Protein AF-A0A843RSX2-F1 (afdb_monomer_lite)

Radius of gyration: 45.91 Å; chains: 1; bounding box: 125×64×82 Å

pLDDT: mean 72.24, std 17.68, range [31.7, 93.69]

Sequence (226 aa):
MAAHMFPVEADAPFLERLAYLRTSRAVGRAVGCLLVALLIASRGAIAQTAAPPQTQPTEDPPLRVRMPDVTVTAQKEPEDKQRLPVSVTVVPGETIRDANISLVSDAALYAPNTFFTELTARKLSNPRFRGIGSSPSNPGITTYVDGVPQLNASSSSLELLDVDQIELVRGPQSALFGRNTLGGLVNITTSRPSRTGWVGACRFPSGTTDFGPYAEAHRVRWWRTG

Secondary structure (DSSP, 8-state):
---------------STTSTTSSSTTHHHHHHHHHHHHHHTT-SSS---PPPP------PPP----PPP-EE-TTSS-EETTT-SSEEEEEEHHHHHHTT--BGGGGGGGSTTEEEEEETTTTEEEEEETTEE--SSS-SEEEEETTEEE-STTGGG-B--SEEEEEEEES--HHHH-TT-SSEEEEEEEPPPPSSEEEEEEEEEE-SSTT-TTSEEEEEEEEEE-

Foldseek 3Di:
DDDDDDDDDDDDDDPDPPPPPDPPPPVVVVVVVVVVVVVVVPPPPDDPPPDDPPPDPPPDDPPPPDDDFDWDCQLPDTDTPVPDPFDKDKQFPVNCVVVLPFFLQVCQVRPPQWHWDADPPPLQTWIDHVNRTQDQQAALEWEEEQLHTDNGSNSRRDTDDAWGMKMFTAAADCVRNNGNQHRHYIYTYHDDDDPFWDKDKDWDFADDPPPDSPGDTDMDIDTDGD

Structure (mmCIF, N/CA/C/O backbone):
data_AF-A0A843RSX2-F1
#
_entry.id   AF-A0A843RSX2-F1
#
loop_
_atom_site.group_PDB
_atom_site.id
_atom_site.type_symbol
_atom_site.label_atom_id
_atom_site.label_alt_id
_atom_site.label_comp_id
_atom_site.label_asym_id
_atom_site.label_entity_id
_atom_site.label_seq_id
_atom_site.pdbx_PDB_ins_code
_atom_site.Cartn_x
_atom_site.Cartn_y
_atom_site.Cartn_z
_atom_site.occupancy
_atom_site.B_iso_or_equiv
_atom_site.auth_seq_id
_atom_site.auth_comp_id
_atom_site.auth_asym_id
_atom_site.auth_atom_id
_atom_site.pdbx_PDB_model_num
ATOM 1 N N . MET A 1 1 ? -98.168 -24.371 60.236 1.00 39.38 1 MET A N 1
ATOM 2 C CA . MET A 1 1 ? -97.367 -24.164 59.013 1.00 39.38 1 MET A CA 1
ATOM 3 C C . MET A 1 1 ? -97.799 -22.836 58.402 1.00 39.38 1 MET A C 1
ATOM 5 O O . MET A 1 1 ? -98.996 -22.651 58.257 1.00 39.38 1 MET A O 1
ATOM 9 N N . ALA A 1 2 ? -96.826 -21.972 58.081 1.00 36.25 2 ALA A N 1
ATOM 10 C CA . ALA A 1 2 ? -96.907 -20.731 57.287 1.00 36.25 2 ALA A CA 1
ATOM 11 C C . ALA A 1 2 ? -97.436 -19.427 57.941 1.00 36.25 2 ALA A C 1
ATOM 13 O O . ALA A 1 2 ? -98.186 -19.448 58.907 1.00 36.25 2 ALA A O 1
ATOM 14 N N . ALA A 1 3 ? -96.922 -18.309 57.408 1.00 33.62 3 ALA A N 1
ATOM 15 C CA . ALA A 1 3 ? -96.619 -17.019 58.037 1.00 33.62 3 ALA A CA 1
ATOM 16 C C . ALA A 1 3 ? -97.468 -15.824 57.529 1.00 33.62 3 ALA A C 1
ATOM 18 O O . ALA A 1 3 ? -98.190 -15.932 56.545 1.00 33.62 3 ALA A O 1
ATOM 19 N N . HIS A 1 4 ? -97.320 -14.697 58.240 1.00 39.69 4 HIS A N 1
ATOM 20 C CA . HIS A 1 4 ? -97.936 -13.361 58.118 1.00 39.69 4 HIS A CA 1
ATOM 21 C C . HIS A 1 4 ? -97.901 -12.672 56.734 1.00 39.69 4 HIS A C 1
ATOM 23 O O . HIS A 1 4 ? -96.930 -12.862 56.012 1.00 39.69 4 HIS A O 1
ATOM 29 N N . MET A 1 5 ? -98.858 -11.753 56.469 1.00 31.70 5 MET A N 1
ATOM 30 C CA . MET A 1 5 ? -98.647 -10.331 56.064 1.00 31.70 5 MET A CA 1
ATOM 31 C C . MET A 1 5 ? -99.998 -9.585 55.843 1.00 31.70 5 MET A C 1
ATOM 33 O O . MET A 1 5 ? -100.906 -10.125 55.222 1.00 31.70 5 MET A O 1
ATOM 37 N N . PHE A 1 6 ? -100.100 -8.342 56.337 1.00 32.28 6 PHE A N 1
ATOM 38 C CA . PHE A 1 6 ? -101.152 -7.306 56.148 1.00 32.28 6 PHE A CA 1
ATOM 39 C C . PHE A 1 6 ? -100.623 -6.187 55.184 1.00 32.28 6 PHE A C 1
ATOM 41 O O . PHE A 1 6 ? -99.473 -6.308 54.762 1.00 32.28 6 PHE A O 1
ATOM 48 N N . PRO A 1 7 ? -101.230 -4.981 55.027 1.00 56.78 7 PRO A N 1
ATOM 49 C CA . PRO A 1 7 ? -102.576 -4.544 54.572 1.00 56.78 7 PRO A CA 1
ATOM 50 C C . PRO A 1 7 ? -102.496 -3.359 53.546 1.00 56.78 7 PRO A C 1
ATOM 52 O O . PRO A 1 7 ? -101.397 -2.910 53.234 1.00 56.78 7 PRO A O 1
ATOM 55 N N . VAL A 1 8 ? -103.625 -2.773 53.092 1.00 33.31 8 VAL A N 1
ATOM 56 C CA . VAL A 1 8 ? -103.708 -1.389 52.530 1.00 33.31 8 VAL A CA 1
ATOM 57 C C . VAL A 1 8 ? -105.102 -0.777 52.788 1.00 33.31 8 VAL A C 1
ATOM 59 O O . VAL A 1 8 ? -106.095 -1.437 52.514 1.00 33.31 8 VAL A O 1
ATOM 62 N N . GLU A 1 9 ? -105.169 0.484 53.238 1.00 34.75 9 GLU A N 1
ATOM 63 C CA . GLU A 1 9 ? -106.370 1.351 53.266 1.00 34.75 9 GLU A CA 1
ATOM 64 C C . GLU A 1 9 ? -105.933 2.828 53.083 1.00 34.75 9 GLU A C 1
ATOM 66 O O . GLU A 1 9 ? -104.803 3.177 53.439 1.00 34.75 9 GLU A O 1
ATOM 71 N N . ALA A 1 10 ? -106.794 3.685 52.517 1.00 41.97 10 ALA A N 1
ATOM 72 C CA . ALA A 1 10 ? -106.490 5.046 52.050 1.00 41.97 10 ALA A CA 1
ATOM 73 C C . ALA A 1 10 ? -107.304 6.181 52.738 1.00 41.97 10 ALA A C 1
ATOM 75 O O . ALA A 1 10 ? -108.392 5.943 53.250 1.00 41.97 10 ALA A O 1
ATOM 76 N N . ASP A 1 11 ? -106.747 7.405 52.623 1.00 40.91 11 ASP A N 1
ATOM 77 C CA . ASP A 1 11 ? -107.358 8.758 52.478 1.00 40.91 11 ASP A CA 1
ATOM 78 C C . ASP A 1 11 ? -107.377 9.860 53.596 1.00 40.91 11 ASP A C 1
ATOM 80 O O . ASP A 1 11 ? -108.077 9.763 54.597 1.00 40.91 11 ASP A O 1
ATOM 84 N N . ALA A 1 12 ? -106.657 10.969 53.256 1.00 46.53 12 ALA A N 1
ATOM 85 C CA . ALA A 1 12 ? -106.848 12.456 53.371 1.00 46.53 12 ALA A CA 1
ATOM 86 C C . ALA A 1 12 ? -107.035 13.206 54.736 1.00 46.53 12 ALA A C 1
ATOM 88 O O . ALA A 1 12 ? -107.521 12.587 55.675 1.00 46.53 12 ALA A O 1
ATOM 89 N N . PRO A 1 13 ? -106.719 14.545 54.892 1.00 52.06 13 PRO A N 1
ATOM 90 C CA . PRO A 1 13 ? -106.535 15.637 53.891 1.00 52.06 13 PRO A CA 1
ATOM 91 C C . PRO A 1 13 ? -105.288 16.586 54.042 1.00 52.06 13 PRO A C 1
ATOM 93 O O . PRO A 1 13 ? -104.527 16.515 55.002 1.00 52.06 13 PRO A O 1
ATOM 96 N N . PHE A 1 14 ? -105.070 17.494 53.063 1.00 55.16 14 PHE A N 1
ATOM 97 C CA . PHE A 1 14 ? -103.748 18.031 52.636 1.00 55.16 14 PHE A CA 1
ATOM 98 C C . PHE A 1 14 ? -103.502 19.573 52.687 1.00 55.16 14 PHE A C 1
ATOM 100 O O . PHE A 1 14 ? -102.398 19.999 52.364 1.00 55.16 14 PHE A O 1
ATOM 107 N N . LEU A 1 15 ? -104.422 20.465 53.087 1.00 51.59 15 LEU A N 1
ATOM 108 C CA . LEU A 1 15 ? -104.292 21.893 52.684 1.00 51.59 15 LEU A CA 1
ATOM 109 C C . LEU A 1 15 ? -103.843 22.965 53.710 1.00 51.59 15 LEU A C 1
ATOM 111 O O . LEU A 1 15 ? -103.658 24.106 53.298 1.00 51.59 15 LEU A O 1
ATOM 115 N N . GLU A 1 16 ? -103.549 22.671 54.984 1.00 50.34 16 GLU A N 1
ATOM 116 C CA . GLU A 1 16 ? -103.193 23.742 55.957 1.00 50.34 16 GLU A CA 1
ATOM 117 C C . GLU A 1 16 ? -101.686 24.027 56.177 1.00 50.34 16 GLU A C 1
ATOM 119 O O . GLU A 1 16 ? -101.323 25.022 56.803 1.00 50.34 16 GLU A O 1
ATOM 124 N N . ARG A 1 17 ? -100.750 23.219 55.660 1.00 55.75 17 ARG A N 1
ATOM 125 C CA . ARG A 1 17 ? -99.332 23.281 56.105 1.00 55.75 17 ARG A CA 1
ATOM 126 C C . ARG A 1 17 ? -98.401 24.279 55.392 1.00 55.75 17 ARG A C 1
ATOM 128 O O . ARG A 1 17 ? -97.228 24.360 55.758 1.00 55.75 17 ARG A O 1
ATOM 135 N N . LEU A 1 18 ? -98.851 25.047 54.398 1.00 54.75 18 LEU A N 1
ATOM 136 C CA . LEU A 1 18 ? -97.926 25.782 53.509 1.00 54.75 18 LEU A CA 1
ATOM 137 C C . LEU A 1 18 ? -97.560 27.222 53.927 1.00 54.75 18 LEU A C 1
ATOM 139 O O . LEU A 1 18 ? -96.621 27.783 53.361 1.00 54.75 18 LEU A O 1
ATOM 143 N N . ALA A 1 19 ? -98.204 27.819 54.934 1.00 48.62 19 ALA A N 1
ATOM 144 C CA . ALA A 1 19 ? -97.938 29.218 55.304 1.00 48.62 19 ALA A CA 1
ATOM 145 C C . ALA A 1 19 ? -96.719 29.427 56.236 1.00 48.62 19 ALA A C 1
ATOM 147 O O . ALA A 1 19 ? -96.162 30.522 56.277 1.00 48.62 19 ALA A O 1
ATOM 148 N N . TYR A 1 20 ? -96.252 28.395 56.951 1.00 49.25 20 TYR A N 1
ATOM 149 C CA . TYR A 1 20 ? -95.241 28.563 58.013 1.00 49.25 20 TYR A CA 1
ATOM 150 C C . TYR A 1 20 ? -93.773 28.535 57.529 1.00 49.25 20 TYR A C 1
ATOM 152 O O . TYR A 1 20 ? -92.866 28.951 58.241 1.00 49.25 20 TYR A O 1
ATOM 160 N N . LEU A 1 21 ? -93.494 28.074 56.305 1.00 52.41 21 LEU A N 1
ATOM 161 C CA . LEU A 1 21 ? -92.121 27.739 55.879 1.00 52.41 21 LEU A CA 1
ATOM 162 C C . LEU A 1 21 ? -91.381 28.828 55.080 1.00 52.41 21 LEU A C 1
ATOM 164 O O . LEU A 1 21 ? -90.267 28.583 54.608 1.00 52.41 21 LEU A O 1
ATOM 168 N N . ARG A 1 22 ? -91.955 30.028 54.900 1.00 51.00 22 ARG A N 1
ATOM 169 C CA . ARG A 1 22 ? -91.364 31.046 54.005 1.00 51.00 22 ARG A CA 1
ATOM 170 C C . ARG A 1 22 ? -90.479 32.097 54.687 1.00 51.00 22 ARG A C 1
ATOM 172 O O . ARG A 1 22 ? -89.684 32.724 53.994 1.00 51.00 22 ARG A O 1
ATOM 179 N N . THR A 1 23 ? -90.535 32.264 56.009 1.00 48.50 23 THR A N 1
ATOM 180 C CA . THR A 1 23 ? -89.795 33.334 56.716 1.00 48.50 23 THR A CA 1
ATOM 181 C C . THR A 1 23 ? -88.430 32.916 57.278 1.00 48.50 23 THR A C 1
ATOM 183 O O . THR A 1 23 ? -87.597 33.781 57.534 1.00 48.50 23 THR A O 1
ATOM 186 N N . SER A 1 24 ? -88.113 31.621 57.387 1.00 52.66 24 SER A N 1
ATOM 187 C CA . SER A 1 24 ? -86.841 31.152 57.978 1.00 52.66 24 SER A CA 1
ATOM 188 C C . SER A 1 24 ? -85.649 31.086 57.008 1.00 52.66 24 SER A C 1
ATOM 190 O O . SER A 1 24 ? -84.511 30.897 57.434 1.00 52.66 24 SER A O 1
ATOM 192 N N . ARG A 1 25 ? -85.864 31.262 55.697 1.00 53.53 25 ARG A N 1
ATOM 193 C CA . ARG A 1 25 ? -84.814 31.067 54.673 1.00 53.53 25 ARG A CA 1
ATOM 194 C C . ARG A 1 25 ? -83.998 32.318 54.328 1.00 53.53 25 ARG A C 1
ATOM 196 O O . ARG A 1 25 ? -82.949 32.189 53.700 1.00 53.53 25 ARG A O 1
ATOM 203 N N . ALA A 1 26 ? -84.446 33.512 54.721 1.00 52.59 26 ALA A N 1
ATOM 204 C CA . ALA A 1 26 ? -83.755 34.765 54.391 1.00 52.59 26 ALA A CA 1
ATOM 205 C C . ALA A 1 26 ? -82.595 35.082 55.354 1.00 52.59 26 ALA A C 1
ATOM 207 O O . ALA A 1 26 ? -81.546 35.552 54.921 1.00 52.59 26 ALA A O 1
ATOM 208 N N . VAL A 1 27 ? -82.736 34.747 56.641 1.00 54.94 27 VAL A N 1
ATOM 209 C CA . VAL A 1 27 ? -81.731 35.059 57.676 1.00 54.94 27 VAL A CA 1
ATOM 210 C C . VAL A 1 27 ? -80.480 34.175 57.550 1.00 54.94 27 VAL A C 1
ATOM 212 O O . VAL A 1 27 ? -79.363 34.647 57.742 1.00 54.94 27 VAL A O 1
ATOM 215 N N . GLY A 1 28 ? -80.633 32.917 57.121 1.00 49.75 28 GLY A N 1
ATOM 216 C CA . GLY A 1 28 ? -79.506 31.986 56.967 1.00 49.75 28 GLY A CA 1
ATOM 217 C C . GLY A 1 28 ? -78.540 32.320 55.821 1.00 49.75 28 GLY A C 1
ATOM 218 O O . GLY A 1 28 ? -77.367 31.960 55.885 1.00 49.75 28 GLY A O 1
ATOM 219 N N . ARG A 1 29 ? -78.992 33.036 54.779 1.00 54.53 29 ARG A N 1
ATOM 220 C CA . ARG A 1 29 ? -78.147 33.345 53.606 1.00 54.53 29 ARG A CA 1
ATOM 221 C C . ARG A 1 29 ? -77.216 34.539 53.846 1.00 54.53 29 ARG A C 1
ATOM 223 O O . ARG A 1 29 ? -76.111 34.543 53.317 1.00 54.53 29 ARG A O 1
ATOM 230 N N . ALA A 1 30 ? -77.616 35.502 54.679 1.00 52.09 30 ALA A N 1
ATOM 231 C CA . ALA A 1 30 ? -76.799 36.679 54.989 1.00 52.09 30 ALA A CA 1
ATOM 232 C C . ALA A 1 30 ? -75.630 36.362 55.945 1.00 52.09 30 ALA A C 1
ATOM 234 O O . ALA A 1 30 ? -74.532 36.885 55.771 1.00 52.09 30 ALA A O 1
ATOM 235 N N . VAL A 1 31 ? -75.830 35.448 56.903 1.00 56.88 31 VAL A N 1
ATOM 236 C CA . VAL A 1 31 ? -74.783 35.025 57.857 1.00 56.88 31 VAL A CA 1
ATOM 237 C C . VAL A 1 31 ? -73.738 34.116 57.189 1.00 56.88 31 VAL A C 1
ATOM 239 O O . VAL A 1 31 ? -72.552 34.192 57.508 1.00 56.88 31 VAL A O 1
ATOM 242 N N . GLY A 1 32 ? -74.148 33.312 56.201 1.00 51.25 32 GLY A N 1
ATOM 243 C CA . GLY A 1 32 ? -73.242 32.434 55.453 1.00 51.25 32 GLY A CA 1
ATOM 244 C C . GLY A 1 32 ? -72.222 33.182 54.585 1.00 51.25 32 GLY A C 1
ATOM 245 O O . GLY A 1 32 ? -71.059 32.792 54.536 1.00 51.25 32 GLY A O 1
ATOM 246 N N . CYS A 1 33 ? -72.613 34.287 53.940 1.00 54.72 33 CYS A N 1
ATOM 247 C CA . CYS A 1 33 ? -71.701 35.046 53.075 1.00 54.72 33 CYS A CA 1
ATOM 248 C C . CYS A 1 33 ? -70.639 35.843 53.857 1.00 54.72 33 CYS A C 1
ATOM 250 O O . CYS A 1 33 ? -69.525 36.007 53.361 1.00 54.72 33 CYS A O 1
ATOM 252 N N . LEU A 1 34 ? -70.938 36.285 55.085 1.00 49.97 34 LEU A N 1
ATOM 253 C CA . LEU A 1 34 ? -69.990 37.045 55.910 1.00 49.97 34 LEU A CA 1
ATOM 254 C C . LEU A 1 34 ? -68.881 36.153 56.505 1.00 49.97 34 LEU A C 1
ATOM 256 O O . LEU A 1 34 ? -67.729 36.573 56.591 1.00 49.97 34 LEU A O 1
ATOM 260 N N . LEU A 1 35 ? -69.197 34.896 56.842 1.00 53.06 35 LEU A N 1
ATOM 261 C CA . LEU A 1 35 ? -68.216 33.918 57.340 1.00 53.06 35 LEU A CA 1
ATOM 262 C C . LEU A 1 35 ? -67.288 33.384 56.237 1.00 53.06 35 LEU A C 1
ATOM 264 O O . LEU A 1 35 ? -66.121 33.100 56.500 1.00 53.06 35 LEU A O 1
ATOM 268 N N . VAL A 1 36 ? -67.766 33.299 54.992 1.00 56.59 36 VAL A N 1
ATOM 269 C CA . VAL A 1 36 ? -66.937 32.873 53.851 1.00 56.59 36 VAL A CA 1
ATOM 270 C C . VAL A 1 36 ? -65.957 33.975 53.426 1.00 56.59 36 VAL A C 1
ATOM 272 O O . VAL A 1 36 ? -64.815 33.668 53.096 1.00 56.59 36 VAL A O 1
ATOM 275 N N . ALA A 1 37 ? -66.338 35.254 53.513 1.00 55.34 37 ALA A N 1
ATOM 276 C CA . ALA A 1 37 ? -65.438 36.370 53.203 1.00 55.34 37 ALA A CA 1
ATOM 277 C C . ALA A 1 37 ? -64.284 36.521 54.217 1.00 55.34 37 ALA A C 1
ATOM 279 O O . ALA A 1 37 ? -63.156 36.817 53.819 1.00 55.34 37 ALA A O 1
ATOM 280 N N . LEU A 1 38 ? -64.520 36.247 55.508 1.00 54.16 38 LEU A N 1
ATOM 281 C CA . LEU A 1 38 ? -63.470 36.313 56.537 1.00 54.16 38 LEU A CA 1
ATOM 282 C C . LEU A 1 38 ? -62.433 35.177 56.434 1.00 54.16 38 LEU A C 1
ATOM 284 O O . LEU A 1 38 ? -61.298 35.343 56.876 1.00 54.16 38 LEU A O 1
ATOM 288 N N . LEU A 1 39 ? -62.787 34.043 55.821 1.00 55.47 39 LEU A N 1
ATOM 289 C CA . LEU A 1 39 ? -61.888 32.893 55.636 1.00 55.47 39 LEU A CA 1
ATOM 290 C C . LEU A 1 39 ? -60.979 33.005 54.399 1.00 55.47 39 LEU A C 1
ATOM 292 O O . LEU A 1 39 ? -60.027 32.235 54.268 1.00 55.47 39 LEU A O 1
ATOM 296 N N . ILE A 1 40 ? -61.237 33.957 53.495 1.00 56.81 40 ILE A N 1
ATOM 297 C CA . ILE A 1 40 ? -60.409 34.177 52.295 1.00 56.81 40 ILE A CA 1
ATOM 298 C C . ILE A 1 40 ? -59.279 35.185 52.585 1.00 56.81 40 ILE A C 1
ATOM 300 O O . ILE A 1 40 ? -58.210 35.099 51.985 1.00 56.81 40 ILE A O 1
ATOM 304 N N . ALA A 1 41 ? -59.458 36.083 53.561 1.00 51.06 41 ALA A N 1
ATOM 305 C CA . ALA A 1 41 ? -58.470 37.109 53.908 1.00 51.06 41 ALA A CA 1
ATOM 306 C C . ALA A 1 41 ? -57.294 36.606 54.778 1.00 51.06 41 ALA A C 1
ATOM 308 O O . ALA A 1 41 ? -56.274 37.282 54.876 1.00 51.06 41 ALA A O 1
ATOM 309 N N . SER A 1 42 ? -57.390 35.419 55.391 1.00 49.94 42 SER A N 1
ATOM 310 C CA . SER A 1 42 ? -56.380 34.891 56.329 1.00 49.94 42 SER A CA 1
ATOM 311 C C . SER A 1 42 ? -55.319 33.973 55.697 1.00 49.94 42 SER A C 1
ATOM 313 O O . SER A 1 42 ? -54.468 33.436 56.404 1.00 49.94 42 SER A O 1
ATOM 315 N N . ARG A 1 43 ? -55.308 33.808 54.367 1.00 49.00 43 ARG A N 1
ATOM 316 C CA . ARG A 1 43 ? -54.365 32.926 53.643 1.00 49.00 43 ARG A CA 1
ATOM 317 C C . ARG A 1 43 ? -53.100 33.608 53.100 1.00 49.00 43 ARG A C 1
ATOM 319 O O . ARG A 1 43 ? -52.349 32.984 52.361 1.00 49.00 43 ARG A O 1
ATOM 326 N N . GLY A 1 44 ? -52.836 34.861 53.465 1.00 51.19 44 GLY A N 1
ATOM 327 C CA . GLY A 1 44 ? -51.712 35.633 52.919 1.00 51.19 44 GLY A CA 1
ATOM 328 C C . GLY A 1 44 ? -50.329 35.399 53.546 1.00 51.19 44 GLY A C 1
ATOM 329 O O . GLY A 1 44 ? -49.392 36.065 53.124 1.00 51.19 44 GLY A O 1
ATOM 330 N N . ALA A 1 45 ? -50.168 34.524 54.552 1.00 51.97 45 ALA A N 1
ATOM 331 C CA . ALA A 1 45 ? -48.994 34.595 55.441 1.00 51.97 45 ALA A CA 1
ATOM 332 C C . ALA A 1 45 ? -48.108 33.337 55.597 1.00 51.97 45 ALA A C 1
ATOM 334 O O . ALA A 1 45 ? -47.120 33.415 56.317 1.00 51.97 45 ALA A O 1
ATOM 335 N N . ILE A 1 46 ? -48.362 32.201 54.933 1.00 53.31 46 ILE A N 1
ATOM 336 C CA . ILE A 1 46 ? -47.430 31.046 54.952 1.00 53.31 46 ILE A CA 1
ATOM 337 C C . ILE A 1 46 ? -47.434 30.366 53.579 1.00 53.31 46 ILE A C 1
ATOM 339 O O . ILE A 1 46 ? -48.271 29.506 53.330 1.00 53.31 46 ILE A O 1
ATOM 343 N N . ALA A 1 47 ? -46.521 30.761 52.688 1.00 44.72 47 ALA A N 1
ATOM 344 C CA . ALA A 1 47 ? -46.047 29.931 51.569 1.00 44.72 47 ALA A CA 1
ATOM 345 C C . ALA A 1 47 ? -44.881 30.613 50.825 1.00 44.72 47 ALA A C 1
ATOM 347 O O . ALA A 1 47 ? -44.966 30.893 49.634 1.00 44.72 47 ALA A O 1
ATOM 348 N N . GLN A 1 48 ? -43.762 30.872 51.506 1.00 55.47 48 GLN A N 1
ATOM 349 C CA . GLN A 1 48 ? -42.471 30.903 50.809 1.00 55.47 48 GLN A CA 1
ATOM 350 C C . GLN A 1 48 ? -41.940 29.470 50.772 1.00 55.47 48 GLN A C 1
ATOM 352 O O . GLN A 1 48 ? -41.071 29.082 51.549 1.00 55.47 48 GLN A O 1
ATOM 357 N N . THR A 1 49 ? -42.513 28.652 49.891 1.00 51.62 49 THR A N 1
ATOM 358 C CA . THR A 1 49 ? -41.842 27.425 49.464 1.00 51.62 49 THR A CA 1
ATOM 359 C C . THR A 1 49 ? -40.696 27.866 48.569 1.00 51.62 49 THR A C 1
ATOM 361 O O . THR A 1 49 ? -40.923 28.420 47.494 1.00 51.62 49 THR A O 1
ATOM 364 N N . ALA A 1 50 ? -39.465 27.679 49.045 1.00 52.72 50 ALA A N 1
ATOM 365 C CA . ALA A 1 50 ? -38.274 27.821 48.226 1.00 52.72 50 ALA A CA 1
ATOM 366 C C . ALA A 1 50 ? -38.471 27.027 46.928 1.00 52.72 50 ALA A C 1
ATOM 368 O O . ALA A 1 50 ? -38.874 25.862 46.969 1.00 52.72 50 ALA A O 1
ATOM 369 N N . ALA A 1 51 ? -38.233 27.675 45.787 1.00 51.03 51 ALA A N 1
ATOM 370 C CA . ALA A 1 51 ? -38.269 27.006 44.498 1.00 51.03 51 ALA A CA 1
ATOM 371 C C . ALA A 1 51 ? -37.361 25.762 44.561 1.00 51.03 51 ALA A C 1
ATOM 373 O O . ALA A 1 51 ? -36.242 25.871 45.076 1.00 51.03 51 ALA A O 1
ATOM 374 N N . PRO A 1 52 ? -37.816 24.585 44.088 1.00 57.59 52 PRO A N 1
ATOM 375 C CA . PRO A 1 52 ? -36.945 23.423 44.009 1.00 57.59 52 PRO A CA 1
ATOM 376 C C . PRO A 1 52 ? -35.701 23.807 43.196 1.00 57.59 52 PRO A C 1
ATOM 378 O O . PRO A 1 52 ? -35.835 24.542 42.211 1.00 57.59 52 PRO A O 1
ATOM 381 N N . PRO A 1 53 ? -34.495 23.369 43.603 1.00 52.81 53 PRO A N 1
ATOM 382 C CA . PRO A 1 53 ? -33.285 23.670 42.856 1.00 52.81 53 PRO A CA 1
ATOM 383 C C . PRO A 1 53 ? -33.497 23.224 41.413 1.00 52.81 53 PRO A C 1
ATOM 385 O O . PRO A 1 53 ? -33.805 22.059 41.157 1.00 52.81 53 PRO A O 1
ATOM 388 N N . GLN A 1 54 ? -33.387 24.173 40.480 1.00 55.84 54 GLN A N 1
ATOM 389 C CA . GLN A 1 54 ? -33.415 23.879 39.057 1.00 55.84 54 GLN A CA 1
ATOM 390 C C . GLN A 1 54 ? -32.280 22.894 38.795 1.00 55.84 54 GLN A C 1
ATOM 392 O O . GLN A 1 54 ? -31.105 23.253 38.859 1.00 55.84 54 GLN A O 1
ATOM 397 N N . THR A 1 55 ? -32.634 21.630 38.577 1.00 52.16 55 THR A N 1
ATOM 398 C CA . THR A 1 55 ? -31.692 20.613 38.135 1.00 52.16 55 THR A CA 1
ATOM 399 C C . THR A 1 55 ? -31.192 21.088 36.781 1.00 52.16 55 THR A C 1
ATOM 401 O O . THR A 1 55 ? -31.950 21.124 35.812 1.00 52.16 55 THR A O 1
ATOM 404 N N . GLN A 1 56 ? -29.944 21.556 36.738 1.00 60.28 56 GLN A N 1
ATOM 405 C CA . GLN A 1 56 ? -29.263 21.828 35.480 1.00 60.28 56 GLN A CA 1
ATOM 406 C C . GLN A 1 56 ? -29.386 20.558 34.626 1.00 60.28 56 GLN A C 1
ATOM 408 O O . GLN A 1 56 ? -29.220 19.465 35.182 1.00 60.28 56 GLN A O 1
ATOM 413 N N . PRO A 1 57 ? -29.718 20.662 33.325 1.00 55.19 57 PRO A N 1
ATOM 414 C CA . PRO A 1 57 ? -29.674 19.509 32.441 1.00 55.19 57 PRO A CA 1
ATOM 415 C C . PRO A 1 57 ? -28.315 18.849 32.636 1.00 55.19 57 PRO A C 1
ATOM 417 O O . PRO A 1 57 ? -27.285 19.504 32.484 1.00 55.19 57 PRO A O 1
ATOM 420 N N . THR A 1 58 ? -28.314 17.591 33.074 1.00 56.97 58 THR A N 1
ATOM 421 C CA . THR A 1 58 ? -27.095 16.790 33.081 1.00 56.97 58 THR A CA 1
ATOM 422 C C . THR A 1 58 ? -26.672 16.706 31.626 1.00 56.97 58 THR A C 1
ATOM 424 O O . THR A 1 58 ? -27.341 16.061 30.826 1.00 56.97 58 THR A O 1
ATOM 427 N N . GLU A 1 59 ? -25.650 17.478 31.268 1.00 68.19 59 GLU A N 1
ATOM 428 C CA . GLU A 1 59 ? -25.014 17.416 29.964 1.00 68.19 59 GLU A CA 1
ATOM 429 C C . GLU A 1 59 ? -24.497 15.984 29.824 1.00 68.19 59 GLU A C 1
ATOM 431 O O . GLU A 1 59 ? -23.602 15.569 30.567 1.00 68.19 59 GLU A O 1
ATOM 436 N N . ASP A 1 60 ? -25.140 15.197 28.955 1.00 70.88 60 ASP A N 1
ATOM 437 C CA . ASP A 1 60 ? -24.666 13.858 28.631 1.00 70.88 60 ASP A CA 1
ATOM 438 C C . ASP A 1 60 ? -23.180 13.973 28.269 1.00 70.88 60 ASP A C 1
ATOM 440 O O . ASP A 1 60 ? -22.814 14.839 27.462 1.00 70.88 60 ASP A O 1
ATOM 444 N N . PRO A 1 61 ? -22.295 13.155 28.872 1.00 74.62 61 PRO A N 1
ATOM 445 C CA . PRO A 1 61 ? -20.878 13.233 28.574 1.00 74.62 61 PRO A CA 1
ATOM 446 C C . PRO A 1 61 ? -20.698 13.108 27.058 1.00 74.62 61 PRO A C 1
ATOM 448 O O . PRO A 1 61 ? -21.333 12.246 26.442 1.00 74.62 61 PRO A O 1
ATOM 451 N N . PRO A 1 62 ? -19.855 13.957 26.437 1.00 76.62 62 PRO A N 1
ATOM 452 C CA . PRO A 1 62 ? -19.741 14.006 24.988 1.00 76.62 62 PRO A CA 1
ATOM 453 C C . PRO A 1 62 ? -19.456 12.603 24.465 1.00 76.62 62 PRO A C 1
ATOM 455 O O . PRO A 1 62 ? -18.574 11.920 24.994 1.00 76.62 62 PRO A O 1
ATOM 458 N N . LEU A 1 63 ? -20.201 12.174 23.441 1.00 77.38 63 LEU A N 1
ATOM 459 C CA . LEU A 1 63 ? -20.016 10.879 22.793 1.00 77.38 63 LEU A CA 1
ATOM 460 C C . LEU A 1 63 ? -18.577 10.795 22.264 1.00 77.38 63 LEU A C 1
ATOM 462 O O . LEU A 1 63 ? -18.254 11.288 21.184 1.00 77.38 63 LEU A O 1
ATOM 466 N N . ARG A 1 64 ? -17.683 10.191 23.051 1.00 78.06 64 ARG A N 1
ATOM 467 C CA . ARG A 1 64 ? -16.290 9.974 22.664 1.00 78.06 64 ARG A CA 1
ATOM 468 C C . ARG A 1 64 ? -16.242 8.763 21.747 1.00 78.06 64 ARG A C 1
ATOM 470 O O . ARG A 1 64 ? -16.101 7.632 22.203 1.00 78.06 64 ARG A O 1
ATOM 477 N N . VAL A 1 65 ? -16.356 9.005 20.446 1.00 79.19 65 VAL A N 1
ATOM 478 C CA . VAL A 1 65 ? -16.096 7.978 19.435 1.00 79.19 65 VAL A CA 1
ATOM 479 C C . VAL A 1 65 ? -14.591 7.719 19.415 1.00 79.19 65 VAL A C 1
ATOM 481 O O . VAL A 1 65 ? -13.815 8.508 18.877 1.00 79.19 65 VAL A O 1
ATOM 484 N N . ARG A 1 66 ? -14.161 6.628 20.053 1.00 75.94 66 ARG A N 1
ATOM 485 C CA . ARG A 1 66 ? -12.769 6.180 19.988 1.00 75.94 66 ARG A CA 1
ATOM 486 C C . ARG A 1 66 ? -12.572 5.451 18.664 1.00 75.94 66 ARG A C 1
ATOM 488 O O . ARG A 1 66 ? -13.166 4.400 18.439 1.00 75.94 66 ARG A O 1
ATOM 495 N N . MET A 1 67 ? -11.771 6.036 17.778 1.00 75.19 67 MET A N 1
ATOM 496 C CA . MET A 1 67 ? -11.371 5.364 16.545 1.00 75.19 67 MET A CA 1
ATOM 497 C C . MET A 1 67 ? -10.514 4.138 16.895 1.00 75.19 67 MET A C 1
ATOM 499 O O . MET A 1 67 ? -9.755 4.204 17.864 1.00 75.19 67 MET A O 1
ATOM 503 N N . PRO A 1 68 ? -10.621 3.037 16.134 1.00 77.19 68 PRO A N 1
ATOM 504 C CA . PRO A 1 68 ? -9.731 1.898 16.301 1.00 77.19 68 PRO A CA 1
ATOM 505 C C . PRO A 1 68 ? -8.270 2.330 16.149 1.00 77.19 68 PRO A C 1
ATOM 507 O O . PRO A 1 68 ? -7.935 3.079 15.223 1.00 77.19 68 PRO A O 1
ATOM 510 N N . ASP A 1 69 ? -7.415 1.847 17.049 1.00 79.50 69 ASP A N 1
ATOM 511 C CA . ASP A 1 69 ? -5.970 2.018 16.927 1.00 79.50 69 ASP A CA 1
ATOM 512 C C . ASP A 1 69 ? -5.509 1.202 15.707 1.00 79.50 69 ASP A C 1
ATOM 514 O O . ASP A 1 69 ? -5.816 0.015 15.587 1.00 79.50 69 ASP A O 1
ATOM 518 N N . VAL A 1 70 ? -4.815 1.850 14.768 1.00 85.12 70 VAL A N 1
ATOM 519 C CA . VAL A 1 70 ? -4.321 1.202 13.544 1.00 85.12 70 VAL A CA 1
ATOM 520 C C . VAL A 1 70 ? -2.809 1.096 13.639 1.00 85.12 70 VAL A C 1
ATOM 522 O O . VAL A 1 70 ? -2.104 2.106 13.560 1.00 85.12 70 VAL A O 1
ATOM 525 N N . THR A 1 71 ? -2.327 -0.133 13.805 1.00 89.62 71 THR A N 1
ATOM 526 C CA . THR A 1 71 ? -0.899 -0.446 13.814 1.00 89.62 71 THR A CA 1
ATOM 527 C C . THR A 1 71 ? -0.371 -0.533 12.391 1.00 89.62 71 THR A C 1
ATOM 529 O O . THR A 1 71 ? -0.956 -1.193 11.535 1.00 89.62 71 THR A O 1
ATOM 532 N N . VAL A 1 72 ? 0.757 0.117 12.135 1.00 91.00 72 VAL A N 1
ATOM 533 C CA . VAL A 1 72 ? 1.420 0.109 10.833 1.00 91.00 72 VAL A CA 1
ATOM 534 C C . VAL A 1 72 ? 2.885 -0.255 10.987 1.00 91.00 72 VAL A C 1
ATOM 536 O O . VAL A 1 72 ? 3.471 -0.073 12.049 1.00 91.00 72 VAL A O 1
ATOM 539 N N . THR A 1 73 ? 3.483 -0.732 9.907 1.00 89.81 73 THR A N 1
ATOM 540 C CA . THR A 1 73 ? 4.887 -1.152 9.829 1.00 89.81 73 THR A CA 1
ATOM 541 C C . THR A 1 73 ? 5.714 -0.242 8.918 1.00 89.81 73 THR A C 1
ATOM 543 O O . THR A 1 73 ? 6.792 -0.605 8.447 1.00 89.81 73 THR A O 1
ATOM 546 N N . ALA A 1 74 ? 5.240 0.991 8.719 1.00 83.75 74 ALA A N 1
ATOM 547 C CA . ALA A 1 74 ? 5.823 1.995 7.834 1.00 83.75 74 ALA A CA 1
ATOM 548 C C . ALA A 1 74 ? 7.299 2.321 8.128 1.00 83.75 74 ALA A C 1
ATOM 550 O O . ALA A 1 74 ? 8.005 2.752 7.222 1.00 83.75 74 ALA A O 1
ATOM 551 N N . GLN A 1 75 ? 7.772 2.116 9.363 1.00 87.62 75 GLN A N 1
ATOM 552 C CA . GLN A 1 75 ? 9.170 2.315 9.776 1.00 87.62 75 GLN A CA 1
ATOM 553 C C . GLN A 1 75 ? 9.890 1.000 10.124 1.00 87.62 75 GLN A C 1
ATOM 555 O O . GLN A 1 75 ? 10.857 1.007 10.877 1.00 87.62 75 GLN A O 1
ATOM 560 N N . LYS A 1 76 ? 9.433 -0.137 9.581 1.00 87.38 76 LYS A N 1
ATOM 561 C CA . LYS A 1 76 ? 9.872 -1.513 9.910 1.00 87.38 76 LYS A CA 1
ATOM 562 C C . LYS A 1 76 ? 9.507 -2.016 11.306 1.00 87.38 76 LYS A C 1
ATOM 564 O O . LYS A 1 76 ? 9.583 -3.220 11.533 1.00 87.38 76 LYS A O 1
ATOM 569 N N . GLU A 1 77 ? 9.073 -1.142 12.202 1.00 88.62 77 GLU A N 1
ATOM 570 C CA . GLU A 1 77 ? 8.530 -1.513 13.505 1.00 88.62 77 GLU A CA 1
ATOM 571 C C . GLU A 1 77 ? 7.016 -1.264 13.559 1.00 88.62 77 GLU A C 1
ATOM 573 O O . GLU A 1 77 ? 6.534 -0.320 12.924 1.00 88.62 77 GLU A O 1
ATOM 578 N N . PRO A 1 78 ? 6.256 -2.116 14.273 1.00 89.81 78 PRO A N 1
ATOM 579 C CA . PRO A 1 78 ? 4.829 -1.921 14.478 1.00 89.81 78 PRO A CA 1
ATOM 580 C C . PRO A 1 78 ? 4.576 -0.739 15.422 1.00 89.81 78 PRO A C 1
ATOM 582 O O . PRO A 1 78 ? 4.892 -0.804 16.609 1.00 89.81 78 PRO A O 1
ATOM 585 N N . GLU A 1 79 ? 3.959 0.323 14.907 1.00 90.56 79 GLU A N 1
ATOM 586 C CA . GLU A 1 79 ? 3.627 1.530 15.671 1.00 90.56 79 GLU A CA 1
ATOM 587 C C . GLU A 1 79 ? 2.235 2.071 15.301 1.00 90.56 79 GLU A C 1
ATOM 589 O O . GLU A 1 79 ? 1.675 1.755 14.252 1.00 90.56 79 GLU A O 1
ATOM 594 N N . ASP A 1 80 ? 1.648 2.882 16.180 1.00 91.00 80 ASP A N 1
ATOM 595 C CA . ASP A 1 8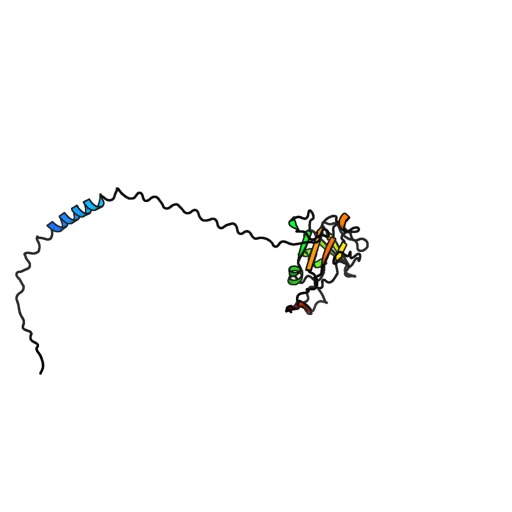0 ? 0.410 3.609 15.901 1.00 91.00 80 ASP A CA 1
ATOM 596 C C . ASP A 1 80 ? 0.634 4.677 14.819 1.00 91.00 80 ASP A C 1
ATOM 598 O O . ASP A 1 80 ? 1.500 5.550 14.950 1.00 91.00 80 ASP A O 1
ATOM 602 N N . LYS A 1 81 ? -0.210 4.665 13.779 1.00 87.75 81 LYS A N 1
ATOM 603 C CA . LYS A 1 81 ? -0.195 5.671 12.707 1.00 87.75 81 LYS A CA 1
ATOM 604 C C . LYS A 1 81 ? -0.207 7.121 13.207 1.00 87.75 81 LYS A C 1
ATOM 606 O O . LYS A 1 81 ? 0.307 7.990 12.509 1.00 87.75 81 LYS A O 1
ATOM 611 N N . GLN A 1 82 ? -0.805 7.400 14.369 1.00 88.44 82 GLN A N 1
ATOM 612 C CA . GLN A 1 82 ? -0.919 8.756 14.918 1.00 88.44 82 GLN A CA 1
ATOM 613 C C . GLN A 1 82 ? 0.386 9.275 15.532 1.00 88.44 82 GLN A C 1
ATOM 615 O O . GLN A 1 82 ? 0.552 10.487 15.665 1.00 88.44 82 GLN A O 1
ATOM 620 N N . ARG A 1 83 ? 1.307 8.381 15.910 1.00 89.44 83 ARG A N 1
ATOM 621 C CA . ARG A 1 83 ? 2.605 8.742 16.506 1.00 89.44 83 ARG A CA 1
ATOM 622 C C . ARG A 1 83 ? 3.709 8.911 15.472 1.00 89.44 83 ARG A C 1
ATOM 624 O O . ARG A 1 83 ? 4.735 9.521 15.759 1.00 89.44 83 ARG A O 1
ATOM 631 N N . LEU A 1 84 ? 3.487 8.403 14.264 1.00 88.88 84 LEU A N 1
ATOM 632 C CA . LEU A 1 84 ? 4.479 8.430 13.207 1.00 88.88 84 LEU A CA 1
ATOM 633 C C . LEU A 1 84 ? 4.672 9.840 12.629 1.00 88.88 84 LEU A C 1
ATOM 635 O O . LEU A 1 84 ? 3.708 10.456 12.171 1.00 88.88 84 LEU A O 1
ATOM 639 N N . PRO A 1 85 ? 5.922 10.324 12.504 1.00 89.38 85 PRO A N 1
ATOM 640 C CA . PRO A 1 85 ? 6.234 11.594 11.852 1.00 89.38 85 PRO A CA 1
ATOM 641 C C . PRO A 1 85 ? 6.215 11.487 10.313 1.00 89.38 85 PRO A C 1
ATOM 643 O O . PRO A 1 85 ? 6.949 12.195 9.624 1.00 89.38 85 PRO A O 1
ATOM 646 N N . VAL A 1 86 ? 5.408 10.583 9.745 1.00 89.00 86 VAL A N 1
ATOM 647 C CA . VAL A 1 86 ? 5.321 10.347 8.297 1.00 89.00 86 VAL A CA 1
ATOM 648 C C . VAL A 1 86 ? 3.873 10.281 7.832 1.00 89.00 86 VAL A C 1
ATOM 650 O O . VAL A 1 86 ? 2.967 9.875 8.553 1.00 89.00 86 VAL A O 1
ATOM 653 N N . SER A 1 87 ? 3.637 10.678 6.584 1.00 91.69 87 SER A N 1
ATOM 654 C CA . SER A 1 87 ? 2.299 10.640 5.996 1.00 91.69 87 SER A CA 1
ATOM 655 C C . SER A 1 87 ? 1.966 9.234 5.500 1.00 91.69 87 SER A C 1
ATOM 657 O O . SER A 1 87 ? 2.237 8.915 4.342 1.00 91.69 87 SER A O 1
ATOM 659 N N . VAL A 1 88 ? 1.336 8.424 6.349 1.00 92.50 88 VAL A N 1
ATOM 660 C CA . VAL A 1 88 ? 0.881 7.068 6.011 1.00 92.50 88 VAL A CA 1
ATOM 661 C C . VAL A 1 88 ? -0.630 7.027 5.759 1.00 92.50 88 VAL A C 1
ATOM 663 O O . VAL A 1 88 ? -1.417 7.612 6.502 1.00 92.50 88 VAL A O 1
ATOM 666 N N . THR A 1 89 ? -1.048 6.350 4.691 1.00 93.12 89 THR A N 1
ATOM 667 C CA . THR A 1 89 ? -2.434 5.887 4.515 1.00 93.12 89 THR A CA 1
ATOM 668 C C . THR A 1 89 ? -2.455 4.379 4.671 1.00 93.12 89 THR A C 1
ATOM 670 O O . THR A 1 89 ? -1.618 3.704 4.086 1.00 93.12 89 THR A O 1
ATOM 673 N N . VAL A 1 90 ? -3.424 3.862 5.420 1.00 93.19 90 VAL A N 1
ATOM 674 C CA . VAL A 1 90 ? -3.602 2.425 5.636 1.00 93.19 90 VAL A CA 1
ATOM 675 C C . VAL A 1 90 ? -4.909 2.001 4.996 1.00 93.19 90 VAL A C 1
ATOM 677 O O . VAL A 1 90 ? -5.943 2.619 5.251 1.00 93.19 90 VAL A O 1
ATOM 680 N N . VAL A 1 91 ? -4.848 0.954 4.185 1.00 92.88 91 VAL A N 1
ATOM 681 C CA . VAL A 1 91 ? -6.007 0.254 3.642 1.00 92.88 91 VAL A CA 1
ATOM 682 C C . VAL A 1 91 ? -6.050 -1.109 4.331 1.00 92.88 91 VAL A C 1
ATOM 684 O O . VAL A 1 91 ? -5.233 -1.975 4.006 1.00 92.88 91 VAL A O 1
ATOM 687 N N . PRO A 1 92 ? -6.922 -1.288 5.336 1.00 92.00 92 PRO A N 1
ATOM 688 C CA . PRO A 1 92 ? -6.972 -2.522 6.102 1.00 92.00 92 PRO A CA 1
ATOM 689 C C . PRO A 1 92 ? -7.625 -3.640 5.287 1.00 92.00 92 PRO A C 1
ATOM 691 O O . PRO A 1 92 ? -8.369 -3.398 4.330 1.00 92.00 92 PRO A O 1
ATOM 694 N N . GLY A 1 93 ? -7.366 -4.880 5.684 1.00 89.88 93 GLY A N 1
ATOM 695 C CA . GLY A 1 93 ? -7.821 -6.072 4.987 1.00 89.88 93 GLY A CA 1
ATOM 696 C C . GLY A 1 93 ? -9.338 -6.145 4.857 1.00 89.88 93 GLY A C 1
ATOM 697 O O . GLY A 1 93 ? -9.818 -6.642 3.841 1.00 89.88 93 GLY A O 1
ATOM 698 N N . GLU A 1 94 ? -10.121 -5.651 5.827 1.00 88.88 94 GLU A N 1
ATOM 699 C CA . GLU A 1 94 ? -11.575 -5.534 5.645 1.00 88.88 94 GLU A CA 1
ATOM 700 C C . GLU A 1 94 ? -11.935 -4.614 4.475 1.00 88.88 94 GLU A C 1
ATOM 702 O O . GLU A 1 94 ? -12.708 -5.009 3.612 1.00 88.88 94 GLU A O 1
ATOM 707 N N . THR A 1 95 ? -11.283 -3.457 4.343 1.00 90.06 95 THR A N 1
ATOM 708 C CA . THR A 1 95 ? -11.546 -2.524 3.238 1.00 90.06 95 THR A CA 1
ATOM 709 C C . THR A 1 95 ? -11.131 -3.119 1.896 1.00 90.06 95 THR A C 1
ATOM 711 O O . THR A 1 95 ? -11.876 -3.020 0.925 1.00 90.06 95 THR A O 1
ATOM 714 N N . ILE A 1 96 ? -9.981 -3.802 1.841 1.00 88.94 96 ILE A N 1
ATOM 715 C CA . ILE A 1 96 ? -9.525 -4.519 0.636 1.00 88.94 96 ILE A CA 1
ATOM 716 C C . ILE A 1 96 ? -10.577 -5.542 0.195 1.00 88.94 96 ILE A C 1
ATOM 718 O O . ILE A 1 96 ? -10.862 -5.699 -0.994 1.00 88.94 96 ILE A O 1
ATOM 722 N N . ARG A 1 97 ? -11.175 -6.235 1.165 1.00 84.88 97 ARG A N 1
ATOM 723 C CA . ARG A 1 97 ? -12.172 -7.278 0.937 1.00 84.88 97 ARG A CA 1
ATOM 724 C C . ARG A 1 97 ? -13.521 -6.711 0.511 1.00 84.88 97 ARG A C 1
ATOM 726 O O . ARG A 1 97 ? -14.082 -7.257 -0.437 1.00 84.88 97 ARG A O 1
ATOM 733 N N . ASP A 1 98 ? -14.001 -5.674 1.186 1.00 87.62 98 ASP A N 1
ATOM 734 C CA . ASP A 1 98 ? -15.336 -5.098 0.997 1.00 87.62 98 ASP A CA 1
ATOM 735 C C . ASP A 1 98 ? -15.420 -4.269 -0.286 1.00 87.62 98 ASP A C 1
ATOM 737 O O . ASP A 1 98 ? -16.427 -4.303 -0.987 1.00 87.62 98 ASP A O 1
ATOM 741 N N . ALA A 1 99 ? -14.334 -3.582 -0.645 1.00 86.56 99 ALA A N 1
ATOM 742 C CA . ALA A 1 99 ? -14.249 -2.791 -1.870 1.00 86.56 99 ALA A CA 1
ATOM 743 C C . ALA A 1 99 ? -13.735 -3.580 -3.087 1.00 86.56 99 ALA A C 1
ATOM 745 O O . ALA A 1 99 ? -13.459 -2.993 -4.130 1.00 86.56 99 ALA A O 1
ATOM 746 N N . ASN A 1 100 ? -13.588 -4.904 -2.957 1.00 84.06 100 ASN A N 1
ATOM 747 C CA . ASN A 1 100 ? -13.079 -5.805 -3.996 1.00 84.06 100 ASN A CA 1
ATOM 748 C C . ASN A 1 100 ? -11.747 -5.355 -4.633 1.00 84.06 100 ASN A C 1
ATOM 750 O O . ASN A 1 100 ? -11.504 -5.599 -5.813 1.00 84.06 100 ASN A O 1
ATOM 754 N N . ILE A 1 101 ? -10.865 -4.742 -3.841 1.00 85.81 101 ILE A N 1
ATOM 755 C CA . ILE A 1 101 ? -9.525 -4.325 -4.271 1.00 85.81 101 ILE A CA 1
ATOM 756 C C . ILE A 1 101 ? -8.750 -5.587 -4.662 1.00 85.81 101 ILE A C 1
ATOM 758 O O . ILE A 1 101 ? -8.595 -6.511 -3.855 1.00 85.81 101 ILE A O 1
ATOM 762 N N . SER A 1 102 ? -8.298 -5.653 -5.912 1.00 82.94 102 SER A N 1
ATOM 763 C CA . SER A 1 102 ? -7.610 -6.838 -6.449 1.00 82.94 102 SER A CA 1
ATOM 764 C C . SER A 1 102 ? -6.160 -6.555 -6.821 1.00 82.94 102 SER A C 1
ATOM 766 O O . SER A 1 102 ? -5.326 -7.460 -6.751 1.00 82.94 102 SER A O 1
ATOM 768 N N . LEU A 1 103 ? -5.855 -5.297 -7.141 1.00 85.31 103 LEU A N 1
ATOM 769 C CA . LEU A 1 103 ? -4.525 -4.816 -7.481 1.00 85.31 103 LEU A CA 1
ATOM 770 C C . LEU A 1 103 ? -4.060 -3.775 -6.463 1.00 85.31 103 LEU A C 1
ATOM 772 O O . LEU A 1 103 ? -4.855 -3.045 -5.871 1.00 85.31 103 LEU A O 1
ATOM 776 N N . VAL A 1 104 ? -2.743 -3.649 -6.300 1.00 85.06 104 VAL A N 1
ATOM 777 C CA . VAL A 1 104 ? -2.142 -2.604 -5.449 1.00 85.06 104 VAL A CA 1
ATOM 778 C C . VAL A 1 104 ? -2.512 -1.203 -5.944 1.00 85.06 104 VAL A C 1
ATOM 780 O O . VAL A 1 104 ? -2.697 -0.291 -5.139 1.00 85.06 104 VAL A O 1
ATOM 783 N N . SER A 1 105 ? -2.651 -1.027 -7.260 1.00 85.75 105 SER A N 1
ATOM 784 C CA . SER A 1 105 ? -3.076 0.233 -7.874 1.00 85.75 105 SER A CA 1
ATOM 785 C C . SER A 1 105 ? -4.463 0.691 -7.426 1.00 85.75 105 SER A C 1
ATOM 787 O O . SER A 1 105 ? -4.686 1.893 -7.305 1.00 85.75 105 SER A O 1
ATOM 789 N N . ASP A 1 106 ? -5.367 -0.238 -7.109 1.00 86.19 106 ASP A N 1
ATOM 790 C CA . ASP A 1 106 ? -6.730 0.076 -6.664 1.00 86.19 106 ASP A CA 1
ATOM 791 C C . ASP A 1 106 ? -6.719 0.733 -5.269 1.00 86.19 106 ASP A C 1
ATOM 793 O O . ASP A 1 106 ? -7.537 1.604 -4.965 1.00 86.19 106 ASP A O 1
ATOM 797 N N . ALA A 1 107 ? -5.731 0.394 -4.429 1.00 86.88 107 ALA A N 1
ATOM 798 C CA . ALA A 1 107 ? -5.556 0.985 -3.100 1.00 86.88 107 ALA A CA 1
ATOM 799 C C . ALA A 1 107 ? -5.240 2.494 -3.151 1.00 86.88 107 ALA A C 1
ATOM 801 O O . ALA A 1 107 ? -5.409 3.202 -2.154 1.00 86.88 107 ALA A O 1
ATOM 802 N N . ALA A 1 108 ? -4.826 3.012 -4.312 1.00 86.62 108 ALA A N 1
ATOM 803 C CA . ALA A 1 108 ? -4.580 4.434 -4.527 1.00 86.62 108 ALA A CA 1
ATOM 804 C C . ALA A 1 108 ? -5.811 5.307 -4.284 1.00 86.62 108 ALA A C 1
ATOM 806 O O . ALA A 1 108 ? -5.665 6.442 -3.837 1.00 86.62 108 ALA A O 1
ATOM 807 N N . LEU A 1 109 ? -7.012 4.771 -4.527 1.00 88.00 109 LEU A N 1
ATOM 808 C CA . LEU A 1 109 ? -8.277 5.489 -4.349 1.00 88.00 109 LEU A CA 1
ATOM 809 C C . LEU A 1 109 ? -8.502 5.944 -2.898 1.00 88.00 109 LEU A C 1
ATOM 811 O O . LEU A 1 109 ? -9.191 6.931 -2.657 1.00 88.00 109 LEU A O 1
ATOM 815 N N . TYR A 1 110 ? -7.881 5.262 -1.935 1.00 90.12 110 TYR A N 1
ATOM 816 C CA . TYR A 1 110 ? -7.982 5.568 -0.506 1.00 90.12 110 TYR A CA 1
ATOM 817 C C . TYR A 1 110 ? -6.912 6.550 -0.021 1.00 90.12 110 TYR A C 1
ATOM 819 O O . TYR A 1 110 ? -6.951 7.016 1.121 1.00 90.12 110 TYR A O 1
ATOM 827 N N . ALA A 1 111 ? -5.928 6.861 -0.864 1.00 90.88 111 ALA A N 1
ATOM 828 C CA . ALA A 1 111 ? -4.747 7.618 -0.496 1.00 90.88 111 ALA A CA 1
ATOM 829 C C . ALA A 1 111 ? -4.721 8.980 -1.211 1.00 90.88 111 ALA A C 1
ATOM 831 O O . ALA A 1 111 ? -4.656 9.041 -2.437 1.00 90.88 111 ALA A O 1
ATOM 832 N N . PRO A 1 112 ? -4.690 10.110 -0.481 1.00 89.75 112 PRO A N 1
ATOM 833 C CA . PRO A 1 112 ? -4.593 11.415 -1.122 1.00 89.75 112 PRO A CA 1
ATOM 834 C C . PRO A 1 112 ? -3.279 11.557 -1.894 1.00 89.75 112 PRO A C 1
ATOM 836 O O . PRO A 1 112 ? -2.230 11.049 -1.477 1.00 89.75 112 PRO A O 1
ATOM 839 N N . ASN A 1 113 ? -3.329 12.306 -3.000 1.00 89.38 113 ASN A N 1
ATOM 840 C CA . ASN A 1 113 ? -2.171 12.617 -3.846 1.00 89.38 113 ASN A CA 1
ATOM 841 C C . ASN A 1 113 ? -1.380 11.373 -4.277 1.00 89.38 113 ASN A C 1
ATOM 843 O O . ASN A 1 113 ? -0.146 11.406 -4.336 1.00 89.38 113 ASN A O 1
ATOM 847 N N . THR A 1 114 ? -2.093 10.276 -4.519 1.00 89.88 114 THR A N 1
ATOM 848 C CA . THR A 1 114 ? -1.539 8.978 -4.883 1.00 89.88 114 THR A CA 1
ATOM 849 C C . THR A 1 114 ? -2.165 8.528 -6.190 1.00 89.88 114 THR A C 1
ATOM 851 O O . THR A 1 114 ? -3.382 8.426 -6.291 1.00 89.88 114 THR A O 1
ATOM 854 N N . PHE A 1 115 ? -1.334 8.285 -7.197 1.00 87.62 115 PHE A N 1
ATOM 855 C CA . PHE A 1 115 ? -1.785 7.916 -8.534 1.00 87.62 115 PHE A CA 1
ATOM 856 C C . PHE A 1 115 ? -0.935 6.776 -9.061 1.00 87.62 115 PHE A C 1
ATOM 858 O O . PHE A 1 115 ? 0.274 6.750 -8.841 1.00 87.62 115 PHE A O 1
ATOM 865 N N . PHE A 1 116 ? -1.552 5.864 -9.797 1.00 85.38 116 PHE A N 1
ATOM 866 C CA . PHE A 1 116 ? -0.845 4.818 -10.515 1.00 85.38 116 PHE A CA 1
ATOM 867 C C . PHE A 1 116 ? -1.029 5.071 -12.002 1.00 85.38 116 PHE A C 1
ATOM 869 O O . PHE A 1 116 ? -2.147 5.252 -12.477 1.00 85.38 116 PHE A O 1
ATOM 876 N N . THR A 1 117 ? 0.076 5.158 -12.736 1.00 80.25 117 THR A N 1
ATOM 877 C CA . THR A 1 117 ? 0.017 5.284 -14.194 1.00 80.25 117 THR A CA 1
ATOM 878 C C . THR A 1 117 ? 0.094 3.901 -14.809 1.00 80.25 117 THR A C 1
ATOM 880 O O . THR A 1 117 ? 1.125 3.238 -14.667 1.00 80.25 117 THR A O 1
ATOM 883 N N . GLU A 1 118 ? -0.968 3.497 -15.497 1.00 72.56 118 GLU A N 1
ATOM 884 C CA . GLU A 1 118 ? -1.029 2.242 -16.239 1.00 72.56 118 GLU A CA 1
ATOM 885 C C . GLU A 1 118 ? -0.507 2.428 -17.664 1.00 72.56 118 GLU A C 1
ATOM 887 O O . GLU A 1 118 ? -0.958 3.292 -18.416 1.00 72.56 118 GLU A O 1
ATOM 892 N N . LEU A 1 119 ? 0.467 1.604 -18.042 1.00 69.00 119 LEU A N 1
ATOM 893 C CA . LEU A 1 119 ? 0.987 1.523 -19.403 1.00 69.00 119 LEU A CA 1
ATOM 894 C C . LEU A 1 119 ? 0.368 0.293 -20.087 1.00 69.00 119 LEU A C 1
ATOM 896 O O . LEU A 1 119 ? 0.651 -0.855 -19.726 1.00 69.00 119 LEU A O 1
ATOM 900 N N . THR A 1 120 ? -0.470 0.567 -21.088 1.00 59.88 120 THR A N 1
ATOM 901 C CA . THR A 1 120 ? -1.503 -0.300 -21.690 1.00 59.88 120 THR A CA 1
ATOM 902 C C . THR A 1 120 ? -1.050 -1.693 -22.149 1.00 59.88 120 THR A C 1
ATOM 904 O O . THR A 1 120 ? -1.864 -2.604 -22.208 1.00 59.88 120 THR A O 1
ATOM 907 N N . ALA A 1 121 ? 0.230 -1.916 -22.457 1.00 57.69 121 ALA A N 1
ATOM 908 C CA . ALA A 1 121 ? 0.663 -3.153 -23.120 1.00 57.69 121 ALA A CA 1
ATOM 909 C C . ALA A 1 121 ? 1.240 -4.246 -22.196 1.00 57.69 121 ALA A C 1
ATOM 911 O O . ALA A 1 121 ? 1.482 -5.356 -22.665 1.00 57.69 121 ALA A O 1
ATOM 912 N N . ARG A 1 122 ? 1.546 -3.962 -20.919 1.00 56.44 122 ARG A N 1
ATOM 913 C CA . ARG A 1 122 ? 2.360 -4.889 -20.091 1.00 56.44 122 ARG A CA 1
ATOM 914 C C . ARG A 1 122 ? 1.939 -5.024 -18.625 1.00 56.44 122 ARG A C 1
ATOM 916 O O . ARG A 1 122 ? 2.750 -5.473 -17.818 1.00 56.44 122 ARG A O 1
ATOM 923 N N . LYS A 1 123 ? 0.719 -4.606 -18.252 1.00 63.28 123 LYS A N 1
ATOM 924 C CA . LYS A 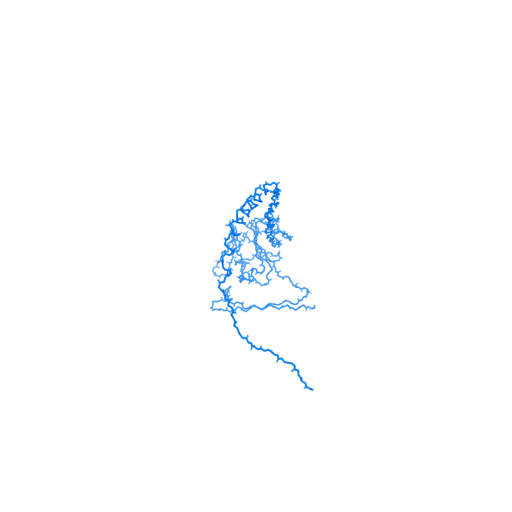1 123 ? 0.329 -4.452 -16.831 1.00 63.28 123 LYS A CA 1
ATOM 925 C C . LYS A 1 123 ? 1.429 -3.711 -16.047 1.00 63.28 123 LYS A C 1
ATOM 927 O O . LYS A 1 123 ? 1.819 -4.109 -14.952 1.00 63.28 123 LYS A O 1
ATOM 932 N N . LEU A 1 124 ? 2.021 -2.684 -16.654 1.00 67.00 124 LEU A N 1
ATOM 933 C CA . LEU A 1 124 ? 3.058 -1.874 -16.025 1.00 67.00 124 LEU A CA 1
ATOM 934 C C . LEU A 1 124 ? 2.355 -0.724 -15.321 1.00 67.00 124 LEU A C 1
ATOM 936 O O . LEU A 1 124 ? 1.944 0.237 -15.967 1.00 67.00 124 LEU A O 1
ATOM 940 N N . SER A 1 125 ? 2.201 -0.855 -14.010 1.00 74.69 125 SER A N 1
ATOM 941 C CA . SER A 1 125 ? 1.609 0.167 -13.162 1.00 74.69 125 SER A CA 1
ATOM 942 C C . SER A 1 125 ? 2.721 0.795 -12.327 1.00 74.69 125 SER A C 1
ATOM 944 O O . SER A 1 125 ? 3.509 0.086 -11.705 1.00 74.69 125 SER A O 1
ATOM 946 N N . ASN A 1 126 ? 2.861 2.119 -12.402 1.00 80.88 126 ASN A N 1
ATOM 947 C CA . ASN A 1 126 ? 3.914 2.854 -11.698 1.00 80.88 126 ASN A CA 1
ATOM 948 C C . ASN A 1 126 ? 3.289 3.826 -10.688 1.00 80.88 126 ASN A C 1
ATOM 950 O O . ASN A 1 126 ? 2.534 4.711 -11.110 1.00 80.88 126 ASN A O 1
ATOM 954 N N . PRO A 1 127 ? 3.616 3.716 -9.388 1.00 86.31 127 PRO A N 1
ATOM 955 C CA . PRO A 1 127 ? 3.085 4.608 -8.375 1.00 86.31 127 PRO A CA 1
ATOM 956 C C . PRO A 1 127 ? 3.718 5.995 -8.484 1.00 86.31 127 PRO A C 1
ATOM 958 O O . PRO A 1 127 ? 4.910 6.147 -8.792 1.00 86.31 127 PRO A O 1
ATOM 961 N N . ARG A 1 128 ? 2.907 7.011 -8.193 1.00 88.44 128 ARG A N 1
ATOM 962 C CA . ARG A 1 128 ? 3.289 8.416 -8.059 1.00 88.44 128 ARG A CA 1
ATOM 963 C C . ARG A 1 128 ? 2.672 9.000 -6.796 1.00 88.44 128 ARG A C 1
ATOM 965 O O . ARG A 1 128 ? 1.450 9.009 -6.655 1.00 88.44 128 ARG A O 1
ATOM 972 N N . PHE A 1 129 ? 3.500 9.539 -5.908 1.00 90.81 129 PHE A N 1
ATOM 973 C CA . PHE A 1 129 ? 3.072 10.179 -4.663 1.00 90.81 129 PHE A CA 1
ATOM 974 C C . PHE A 1 129 ? 3.451 11.654 -4.705 1.00 90.81 129 PHE A C 1
ATOM 976 O O . PHE A 1 129 ? 4.609 11.989 -4.952 1.00 90.81 129 PHE A O 1
ATOM 983 N N . ARG A 1 130 ? 2.487 12.551 -4.460 1.00 87.44 130 ARG A N 1
ATOM 984 C CA . ARG A 1 130 ? 2.707 14.015 -4.468 1.00 87.44 130 ARG A CA 1
ATOM 985 C C . ARG A 1 130 ? 3.411 14.517 -5.744 1.00 87.44 130 ARG A C 1
ATOM 987 O O . ARG A 1 130 ? 4.271 15.386 -5.684 1.00 87.44 130 ARG A O 1
ATOM 994 N N . GLY A 1 131 ? 3.086 13.929 -6.896 1.00 85.50 131 GLY A N 1
ATOM 995 C CA . GLY A 1 131 ? 3.702 14.263 -8.187 1.00 85.50 131 GLY A CA 1
ATOM 996 C C . GLY A 1 131 ? 5.090 13.654 -8.430 1.00 85.50 131 GLY A C 1
ATOM 997 O O . GLY A 1 131 ? 5.554 13.663 -9.569 1.00 85.50 131 GLY A O 1
ATOM 998 N N . ILE A 1 132 ? 5.726 13.057 -7.417 1.00 83.06 132 ILE A N 1
ATOM 999 C CA . ILE A 1 132 ? 6.973 12.304 -7.576 1.00 83.06 132 ILE A CA 1
ATOM 1000 C C . ILE A 1 132 ? 6.630 10.935 -8.143 1.00 83.06 132 ILE A C 1
ATOM 1002 O O . ILE A 1 132 ? 5.934 10.142 -7.509 1.00 83.06 132 ILE A O 1
ATOM 1006 N N . GLY A 1 133 ? 7.077 10.692 -9.371 1.00 74.19 133 GLY A N 1
ATOM 1007 C CA . GLY A 1 133 ? 6.749 9.491 -10.118 1.00 74.19 133 GLY A CA 1
ATOM 1008 C C . GLY A 1 133 ? 7.874 8.473 -10.193 1.00 74.19 133 GLY A C 1
ATOM 1009 O O . GLY A 1 133 ? 9.032 8.749 -9.890 1.00 74.19 133 GLY A O 1
ATOM 1010 N N . SER A 1 134 ? 7.488 7.291 -10.648 1.00 72.88 134 SER A N 1
ATOM 1011 C CA . SER A 1 134 ? 8.365 6.158 -10.917 1.00 72.88 134 SER A CA 1
ATOM 1012 C C . SER A 1 134 ? 8.475 5.950 -12.424 1.00 72.88 134 SER A C 1
ATOM 1014 O O . SER A 1 134 ? 7.465 6.048 -13.128 1.00 72.88 134 SER A O 1
ATOM 1016 N N . SER A 1 135 ? 9.683 5.692 -12.932 1.00 74.25 135 SER A N 1
ATOM 1017 C CA . SER A 1 135 ? 9.847 5.159 -14.286 1.00 74.25 135 SER A CA 1
ATOM 1018 C C . SER A 1 135 ? 9.947 3.631 -14.217 1.00 74.25 135 SER A C 1
ATOM 1020 O O . SER A 1 135 ? 10.440 3.107 -13.215 1.00 74.25 135 SER A O 1
ATOM 1022 N N . PRO A 1 136 ? 9.550 2.895 -15.272 1.00 71.00 136 PRO A N 1
ATOM 1023 C CA . PRO A 1 136 ? 9.650 1.436 -15.277 1.00 71.00 136 PRO A CA 1
ATOM 1024 C C . PRO A 1 136 ? 11.069 0.909 -15.007 1.00 71.00 136 PRO A C 1
ATOM 1026 O O . PRO A 1 136 ? 11.232 -0.150 -14.415 1.00 71.00 136 PRO A O 1
ATOM 1029 N N . SER A 1 137 ? 12.108 1.630 -15.439 1.00 75.12 137 SER A N 1
ATOM 1030 C CA . SER A 1 137 ? 13.509 1.232 -15.244 1.00 75.12 137 SER A CA 1
ATOM 1031 C C . SER A 1 137 ? 14.109 1.731 -13.929 1.00 75.12 137 SER A C 1
ATOM 1033 O O . SER A 1 137 ? 15.079 1.149 -13.446 1.00 75.12 137 SER A O 1
ATOM 1035 N N . ASN A 1 138 ? 13.555 2.796 -13.347 1.00 77.44 138 ASN A N 1
ATOM 1036 C CA . ASN A 1 138 ? 14.011 3.355 -12.084 1.00 77.44 138 ASN A CA 1
ATOM 1037 C C . ASN A 1 138 ? 12.816 3.859 -11.257 1.00 77.44 138 ASN A C 1
ATOM 1039 O O . ASN A 1 138 ? 12.406 5.020 -11.397 1.00 77.44 138 ASN A O 1
ATOM 1043 N N . PRO A 1 139 ? 12.226 2.996 -10.412 1.00 78.44 139 PRO A N 1
ATOM 1044 C CA . PRO A 1 139 ? 11.101 3.407 -9.594 1.00 78.44 139 PRO A CA 1
ATOM 1045 C C . PRO A 1 139 ? 11.529 4.465 -8.569 1.00 78.44 139 PRO A C 1
ATOM 1047 O O . PRO A 1 139 ? 12.572 4.346 -7.935 1.00 78.44 139 PRO A O 1
ATOM 1050 N N . GLY A 1 140 ? 10.724 5.515 -8.409 1.00 84.88 140 GLY A N 1
ATOM 1051 C CA . GLY A 1 140 ? 10.900 6.523 -7.357 1.00 84.88 140 GLY A CA 1
ATOM 1052 C C . GLY A 1 140 ? 10.183 6.140 -6.060 1.00 84.88 140 GLY A C 1
ATOM 1053 O O . GLY A 1 140 ? 10.446 6.733 -5.010 1.00 84.88 140 GLY A O 1
ATOM 1054 N N . ILE A 1 141 ? 9.279 5.161 -6.157 1.00 89.25 141 ILE A N 1
ATOM 1055 C CA . ILE A 1 141 ? 8.499 4.556 -5.083 1.00 89.25 141 ILE A CA 1
ATOM 1056 C C . ILE A 1 141 ? 8.604 3.041 -5.240 1.00 89.25 141 ILE A C 1
ATOM 1058 O O . ILE A 1 141 ? 8.258 2.499 -6.290 1.00 89.25 141 ILE A O 1
ATOM 1062 N N . THR A 1 142 ? 9.072 2.360 -4.198 1.00 88.94 142 THR A N 1
ATOM 1063 C CA . THR A 1 142 ? 9.243 0.901 -4.208 1.00 88.94 142 THR A CA 1
ATOM 1064 C C . THR A 1 142 ? 8.085 0.225 -3.486 1.00 88.94 142 THR A C 1
ATOM 1066 O O . THR A 1 142 ? 7.629 0.702 -2.447 1.00 88.94 142 THR A O 1
ATOM 1069 N N . THR A 1 143 ? 7.616 -0.893 -4.035 1.00 89.69 143 THR A N 1
ATOM 1070 C CA . THR A 1 143 ? 6.632 -1.758 -3.374 1.00 89.69 143 THR A CA 1
ATOM 1071 C C . THR A 1 143 ? 7.370 -2.799 -2.538 1.00 89.69 143 THR A C 1
ATOM 1073 O O . THR A 1 143 ? 8.307 -3.425 -3.025 1.00 89.69 143 THR A O 1
ATOM 1076 N N . TYR A 1 144 ? 6.951 -3.000 -1.298 1.00 90.19 144 TYR A N 1
ATOM 1077 C CA . TYR A 1 144 ? 7.442 -4.013 -0.376 1.00 90.19 144 TYR A CA 1
ATOM 1078 C C . TYR A 1 144 ? 6.335 -5.019 -0.108 1.00 90.19 144 TYR A C 1
ATOM 1080 O O . TYR A 1 144 ? 5.186 -4.635 0.094 1.00 90.19 144 TYR A O 1
ATOM 1088 N N . VAL A 1 145 ? 6.697 -6.296 -0.088 1.00 91.25 145 VAL A N 1
ATOM 1089 C CA . VAL A 1 145 ? 5.824 -7.384 0.360 1.00 91.25 145 VAL A CA 1
ATOM 1090 C C . VAL A 1 145 ? 6.521 -8.040 1.537 1.00 91.25 145 VAL A C 1
ATOM 1092 O O . VAL A 1 145 ? 7.635 -8.538 1.378 1.00 91.25 145 VAL A O 1
ATOM 1095 N N . ASP A 1 146 ? 5.918 -7.953 2.721 1.00 90.44 146 ASP A N 1
ATOM 1096 C CA . ASP A 1 146 ? 6.461 -8.478 3.980 1.00 90.44 146 ASP A CA 1
ATOM 1097 C C . ASP A 1 146 ? 7.923 -8.059 4.239 1.00 90.44 146 ASP A C 1
ATOM 1099 O O . ASP A 1 146 ? 8.763 -8.841 4.683 1.00 90.44 146 ASP A O 1
ATOM 1103 N N . GLY A 1 147 ? 8.251 -6.802 3.917 1.00 89.00 147 GLY A N 1
ATOM 1104 C CA . GLY A 1 147 ? 9.598 -6.243 4.079 1.00 89.00 147 GLY A CA 1
ATOM 1105 C C . GLY A 1 147 ? 10.587 -6.561 2.949 1.00 89.00 147 GLY A C 1
ATOM 1106 O O . GLY A 1 147 ? 11.713 -6.060 2.978 1.00 89.00 147 GLY A O 1
ATOM 1107 N N . VAL A 1 148 ? 10.180 -7.305 1.916 1.00 89.56 148 VAL A N 1
ATOM 1108 C CA . VAL A 1 148 ? 11.014 -7.615 0.743 1.00 89.56 148 VAL A CA 1
ATOM 1109 C C . VAL A 1 148 ? 10.711 -6.652 -0.414 1.00 89.56 148 VAL A C 1
ATOM 1111 O O . VAL A 1 148 ? 9.565 -6.601 -0.876 1.00 89.56 148 VAL A O 1
ATOM 1114 N N . PRO A 1 149 ? 11.712 -5.907 -0.930 1.00 88.56 149 PRO A N 1
ATOM 1115 C CA . PRO A 1 149 ? 11.503 -4.963 -2.021 1.00 88.56 149 PRO A CA 1
ATOM 1116 C C . PRO A 1 149 ? 11.212 -5.680 -3.341 1.00 88.56 149 PRO A C 1
ATOM 1118 O O . PRO A 1 149 ? 11.979 -6.528 -3.799 1.00 88.56 149 PRO A O 1
ATOM 1121 N N . GLN A 1 150 ? 10.143 -5.258 -4.004 1.00 87.00 150 GLN A N 1
ATOM 1122 C CA . GLN A 1 150 ? 9.783 -5.665 -5.355 1.00 87.00 150 GLN A CA 1
ATOM 1123 C C . GLN A 1 150 ? 10.371 -4.653 -6.341 1.00 87.00 150 GLN A C 1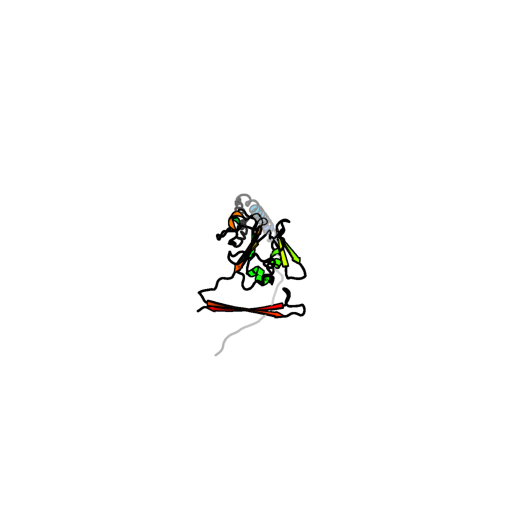
ATOM 1125 O O . GLN A 1 150 ? 9.849 -3.558 -6.536 1.00 87.00 150 GLN A O 1
ATOM 1130 N N . LEU A 1 151 ? 11.505 -5.013 -6.946 1.00 78.56 151 LEU A N 1
ATOM 1131 C CA . LEU A 1 151 ? 12.257 -4.138 -7.858 1.00 78.56 151 LEU A CA 1
ATOM 1132 C C . LEU A 1 151 ? 11.791 -4.227 -9.318 1.00 78.56 151 LEU A C 1
ATOM 1134 O O . LEU A 1 151 ? 12.399 -3.621 -10.200 1.00 78.56 151 LEU A O 1
ATOM 1138 N N . ASN A 1 152 ? 10.743 -5.002 -9.590 1.00 76.12 152 ASN A N 1
ATOM 1139 C CA . ASN A 1 152 ? 10.180 -5.128 -10.924 1.00 76.12 152 ASN A CA 1
ATOM 1140 C C . ASN A 1 152 ? 9.251 -3.943 -11.245 1.00 76.12 152 ASN A C 1
ATOM 1142 O O . ASN A 1 152 ? 8.535 -3.403 -10.400 1.00 76.12 152 ASN A O 1
ATOM 1146 N N . ALA A 1 153 ? 9.229 -3.570 -12.522 1.00 68.69 153 ALA A N 1
ATOM 1147 C CA . ALA A 1 153 ? 8.379 -2.500 -13.044 1.00 68.69 153 ALA A CA 1
ATOM 1148 C C . ALA A 1 153 ? 6.870 -2.827 -12.991 1.00 68.69 153 ALA A C 1
ATOM 1150 O O . ALA A 1 153 ? 6.034 -1.952 -13.196 1.00 68.69 153 ALA A O 1
ATOM 1151 N N . SER A 1 154 ? 6.532 -4.097 -12.743 1.00 70.94 154 SER A N 1
ATOM 1152 C CA . SER A 1 154 ? 5.165 -4.613 -12.610 1.00 70.94 154 SER A CA 1
ATOM 1153 C C . SER A 1 154 ? 4.750 -4.847 -11.152 1.00 70.94 154 SER A C 1
ATOM 1155 O O . SER A 1 154 ? 3.699 -5.437 -10.922 1.00 70.94 154 SER A O 1
ATOM 1157 N N . SER A 1 155 ? 5.541 -4.404 -10.164 1.00 73.00 155 SER A N 1
ATOM 1158 C CA . SER A 1 155 ? 5.257 -4.620 -8.731 1.00 73.00 155 SER A CA 1
ATOM 1159 C C . SER A 1 155 ? 3.900 -4.078 -8.284 1.00 73.00 155 SER A C 1
ATOM 1161 O O . SER A 1 155 ? 3.295 -4.602 -7.359 1.00 73.00 155 SER A O 1
ATOM 1163 N N . SER A 1 156 ? 3.386 -3.040 -8.936 1.00 71.12 156 SER A N 1
ATOM 1164 C CA . SER A 1 156 ? 2.078 -2.469 -8.600 1.00 71.12 156 SER A CA 1
ATOM 1165 C C . SER A 1 156 ? 0.889 -3.210 -9.213 1.00 71.12 156 SER A C 1
ATOM 1167 O O . SER A 1 156 ? -0.250 -2.938 -8.850 1.00 71.12 156 SER A O 1
ATOM 1169 N N . SER A 1 157 ? 1.146 -4.159 -10.110 1.00 74.19 157 SER A N 1
ATOM 1170 C CA . SER A 1 157 ? 0.129 -5.038 -10.698 1.00 74.19 157 SER A CA 1
ATOM 1171 C C . SER A 1 157 ? 0.110 -6.411 -10.027 1.00 74.19 157 SER A C 1
ATOM 1173 O O . SER A 1 157 ? -0.375 -7.377 -10.612 1.00 74.19 157 SER A O 1
ATOM 1175 N N . LEU A 1 158 ? 0.690 -6.514 -8.826 1.00 76.94 158 LEU A N 1
ATOM 1176 C CA . LEU A 1 158 ? 0.598 -7.708 -8.001 1.00 76.94 158 LEU A CA 1
ATOM 1177 C C . LEU A 1 158 ? -0.865 -7.951 -7.632 1.00 76.94 158 LEU A C 1
ATOM 1179 O O . LEU A 1 158 ? -1.537 -7.065 -7.100 1.00 76.94 158 LEU A O 1
ATOM 1183 N N . GLU A 1 159 ? -1.330 -9.164 -7.914 1.00 78.31 159 GLU A N 1
ATOM 1184 C CA . GLU A 1 159 ? -2.630 -9.631 -7.455 1.00 78.31 159 GLU A CA 1
ATOM 1185 C C . GLU A 1 159 ? -2.572 -9.856 -5.946 1.00 78.31 159 GLU A C 1
ATOM 1187 O O . GLU A 1 159 ? -1.702 -10.559 -5.423 1.00 78.31 159 GLU A O 1
ATOM 1192 N N . LEU A 1 160 ? -3.502 -9.227 -5.237 1.00 79.81 160 LEU A N 1
ATOM 1193 C CA . LEU A 1 160 ? -3.573 -9.285 -3.787 1.00 79.81 160 LEU A CA 1
ATOM 1194 C C . LEU A 1 160 ? -4.352 -10.533 -3.377 1.00 79.81 160 LEU A C 1
ATOM 1196 O O . LEU A 1 160 ? -5.586 -10.555 -3.401 1.00 79.81 160 LEU A O 1
ATOM 1200 N N . LEU A 1 161 ? -3.623 -11.578 -2.986 1.00 79.75 161 LEU A N 1
ATOM 1201 C CA . LEU A 1 161 ? -4.201 -12.762 -2.362 1.00 79.75 161 LEU A CA 1
ATOM 1202 C C . LEU A 1 161 ? -3.896 -12.747 -0.863 1.00 79.75 161 LEU A C 1
ATOM 1204 O O . LEU A 1 161 ? -2.742 -12.749 -0.457 1.00 79.75 161 LEU A O 1
ATOM 1208 N N . ASP A 1 162 ? -4.958 -12.732 -0.060 1.00 84.50 162 ASP A N 1
ATOM 1209 C CA . ASP A 1 162 ? -4.903 -12.814 1.403 1.00 84.50 162 ASP A CA 1
ATOM 1210 C C . ASP A 1 162 ? -3.994 -11.768 2.079 1.00 84.50 162 ASP A C 1
ATOM 1212 O O . ASP A 1 162 ? -3.083 -12.074 2.845 1.00 84.50 162 ASP A O 1
ATOM 1216 N N . VAL A 1 163 ? -4.269 -10.492 1.814 1.00 89.88 163 VAL A N 1
ATOM 1217 C CA . VAL A 1 163 ? -3.547 -9.353 2.398 1.00 89.88 163 VAL A CA 1
ATOM 1218 C C . VAL A 1 163 ? -4.212 -8.891 3.692 1.00 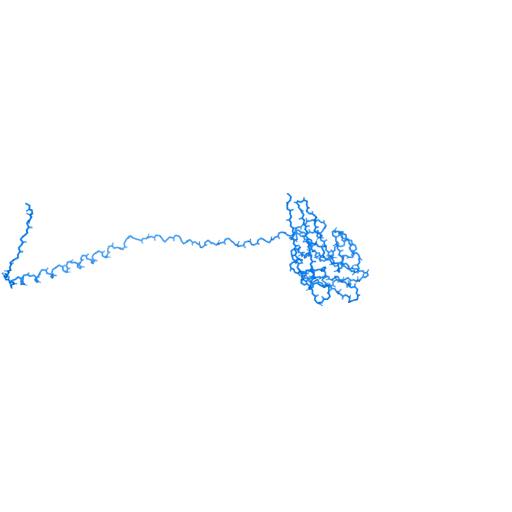89.88 163 VAL A C 1
ATOM 1220 O O . VAL A 1 163 ? -5.442 -8.808 3.770 1.00 89.88 163 VAL A O 1
ATOM 1223 N N . ASP A 1 164 ? -3.390 -8.588 4.694 1.00 90.75 164 ASP A N 1
ATOM 1224 C CA . ASP A 1 164 ? -3.843 -8.078 5.987 1.00 90.75 164 ASP A CA 1
ATOM 1225 C C . ASP A 1 164 ? -3.989 -6.558 5.958 1.00 90.75 164 ASP A C 1
ATOM 1227 O O . ASP A 1 164 ? -5.015 -6.028 6.368 1.00 90.75 164 ASP A O 1
ATOM 1231 N N . GLN A 1 165 ? -3.004 -5.851 5.397 1.00 92.31 165 GLN A N 1
ATOM 1232 C CA . GLN A 1 165 ? -3.087 -4.408 5.174 1.00 92.31 165 GLN A CA 1
ATOM 1233 C C . GLN A 1 165 ? -2.122 -3.920 4.091 1.00 92.31 165 GLN A C 1
ATOM 1235 O O . GLN A 1 165 ? -1.060 -4.507 3.863 1.00 92.31 165 GLN A O 1
ATOM 1240 N N . ILE A 1 166 ? -2.491 -2.810 3.449 1.00 93.44 166 ILE A N 1
ATOM 1241 C CA . ILE A 1 166 ? -1.636 -2.054 2.529 1.00 93.44 166 ILE A CA 1
ATOM 1242 C C . ILE A 1 166 ? -1.381 -0.678 3.128 1.00 93.44 166 ILE A C 1
ATOM 1244 O O . ILE A 1 166 ? -2.306 0.064 3.453 1.00 93.44 166 ILE A O 1
ATOM 1248 N N . GLU A 1 167 ? -0.116 -0.314 3.232 1.00 93.69 167 GLU A N 1
ATOM 1249 C CA . GLU A 1 167 ? 0.338 0.966 3.747 1.00 93.69 167 GLU A CA 1
ATOM 1250 C C . GLU A 1 167 ? 0.977 1.768 2.613 1.00 93.69 167 GLU A C 1
ATOM 1252 O O . GLU A 1 167 ? 1.942 1.343 1.980 1.00 93.69 167 GLU A O 1
ATOM 1257 N N . LEU A 1 168 ? 0.455 2.961 2.357 1.00 93.38 168 LEU A N 1
ATOM 1258 C CA . LEU A 1 168 ? 1.009 3.902 1.395 1.00 93.38 168 LEU A CA 1
ATOM 1259 C C . LEU A 1 168 ? 1.741 4.986 2.178 1.00 93.38 168 LEU A C 1
ATOM 1261 O O . LEU A 1 168 ? 1.122 5.895 2.743 1.00 93.38 168 LEU A O 1
ATOM 1265 N N . VAL A 1 169 ? 3.064 4.864 2.238 1.00 93.19 169 VAL A N 1
ATOM 1266 C CA . VAL A 1 169 ? 3.935 5.773 2.982 1.00 93.19 169 VAL A CA 1
ATOM 1267 C C . VAL A 1 169 ? 4.464 6.819 2.017 1.00 93.19 169 VAL A C 1
ATOM 1269 O O . VAL A 1 169 ? 5.234 6.518 1.105 1.00 93.19 169 VAL A O 1
ATOM 1272 N N . ARG A 1 170 ? 4.034 8.066 2.206 1.00 91.50 170 ARG A N 1
ATOM 1273 C CA . ARG A 1 170 ? 4.380 9.182 1.323 1.00 91.50 170 ARG A CA 1
ATOM 1274 C C . ARG A 1 170 ? 5.502 10.022 1.915 1.00 91.50 170 ARG A C 1
ATOM 1276 O O . ARG A 1 170 ? 5.416 10.466 3.060 1.00 91.50 170 ARG A O 1
ATOM 1283 N N . GLY A 1 171 ? 6.480 10.344 1.077 1.00 89.69 171 GLY A N 1
ATOM 1284 C CA . GLY A 1 171 ? 7.664 11.121 1.432 1.00 89.69 171 GLY A CA 1
ATOM 1285 C C . GLY A 1 171 ? 8.933 10.266 1.452 1.00 89.69 171 GLY A C 1
ATOM 1286 O O . GLY A 1 17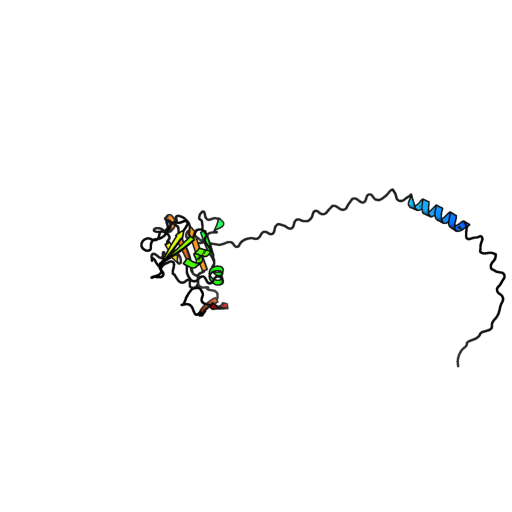1 ? 8.843 9.046 1.370 1.00 89.69 171 GLY A O 1
ATOM 1287 N N . PRO A 1 172 ? 10.118 10.884 1.550 1.00 90.31 172 PRO A N 1
ATOM 1288 C CA . PRO A 1 172 ? 11.383 10.167 1.428 1.00 90.31 172 PRO A CA 1
ATOM 1289 C C . PRO A 1 172 ? 11.557 9.112 2.525 1.00 90.31 172 PRO A C 1
ATOM 1291 O O . PRO A 1 172 ? 11.479 9.437 3.706 1.00 90.31 172 PRO A O 1
ATOM 1294 N N . GLN A 1 173 ? 11.818 7.862 2.133 1.00 91.06 173 GLN A N 1
ATOM 1295 C CA . GLN A 1 173 ? 12.044 6.730 3.049 1.00 91.06 173 GLN A CA 1
ATOM 1296 C C . GLN A 1 173 ? 13.371 5.991 2.788 1.00 91.06 173 GLN A C 1
ATOM 1298 O O . GLN A 1 173 ? 13.572 4.861 3.235 1.00 91.06 173 GLN A O 1
ATOM 1303 N N . SER A 1 174 ? 14.320 6.636 2.097 1.00 88.94 174 SER A N 1
ATOM 1304 C CA . SER A 1 174 ? 15.578 5.996 1.673 1.00 88.94 174 SER A CA 1
ATOM 1305 C C . SER A 1 174 ? 16.497 5.576 2.817 1.00 88.94 174 SER A C 1
ATOM 1307 O O . SER A 1 174 ? 17.289 4.654 2.648 1.00 88.94 174 SER A O 1
ATOM 1309 N N . ALA A 1 175 ? 16.380 6.206 3.989 1.00 87.81 175 ALA A N 1
ATOM 1310 C CA . ALA A 1 175 ? 17.187 5.858 5.158 1.00 87.81 175 ALA A CA 1
ATOM 1311 C C . ALA A 1 175 ? 16.848 4.464 5.715 1.00 87.81 175 ALA A C 1
ATOM 1313 O O . ALA A 1 175 ? 17.745 3.724 6.106 1.00 87.81 175 ALA A O 1
ATOM 1314 N N . LEU A 1 176 ? 15.563 4.093 5.725 1.00 87.62 176 LEU A N 1
ATOM 1315 C CA . LEU A 1 176 ? 15.105 2.814 6.273 1.00 87.62 176 LEU A CA 1
ATOM 1316 C C . LEU A 1 176 ? 15.018 1.727 5.197 1.00 87.62 176 LEU A C 1
ATOM 1318 O O . LEU A 1 176 ? 15.351 0.569 5.457 1.00 87.62 176 LEU A O 1
ATOM 1322 N N . PHE A 1 177 ? 14.582 2.082 3.990 1.00 88.06 177 PHE A N 1
ATOM 1323 C CA . PHE A 1 177 ? 14.229 1.114 2.947 1.00 88.06 177 PHE A CA 1
ATOM 1324 C C . PHE A 1 177 ? 15.248 1.041 1.801 1.00 88.06 177 PHE A C 1
ATOM 1326 O O . PHE A 1 177 ? 15.304 0.034 1.095 1.00 88.06 177 PHE A O 1
ATOM 1333 N N . GLY A 1 178 ? 16.145 2.024 1.687 1.00 86.12 178 GLY A N 1
ATOM 1334 C CA . GLY A 1 178 ? 17.259 2.014 0.743 1.00 86.12 178 GLY A CA 1
ATOM 1335 C C . GLY A 1 178 ? 16.955 2.736 -0.570 1.00 86.12 178 GLY A C 1
ATOM 1336 O O . GLY A 1 178 ? 16.382 3.823 -0.592 1.00 86.12 178 GLY A O 1
ATOM 1337 N N . ARG A 1 179 ? 17.422 2.178 -1.692 1.00 84.19 179 ARG A N 1
ATOM 1338 C CA . ARG A 1 179 ? 17.246 2.793 -3.019 1.00 84.19 179 ARG A CA 1
ATOM 1339 C C . ARG A 1 179 ? 15.764 2.901 -3.393 1.00 84.19 179 ARG A C 1
ATOM 1341 O O . ARG A 1 179 ? 14.958 2.081 -2.974 1.00 84.19 179 ARG A O 1
ATOM 1348 N N . ASN A 1 180 ? 15.443 3.848 -4.275 1.00 84.88 180 ASN A N 1
ATOM 1349 C CA . ASN A 1 180 ? 14.157 3.902 -4.985 1.00 84.88 180 ASN A CA 1
ATOM 1350 C C . ASN A 1 180 ? 12.927 4.204 -4.104 1.00 84.88 180 ASN A C 1
ATOM 1352 O O . ASN A 1 180 ? 11.805 3.820 -4.431 1.00 84.88 180 ASN A O 1
ATOM 1356 N N . THR A 1 181 ? 13.129 4.931 -3.002 1.00 89.31 181 THR A N 1
ATOM 1357 C CA . THR A 1 181 ? 12.062 5.389 -2.091 1.00 89.31 181 THR A CA 1
ATOM 1358 C C . THR A 1 181 ? 12.091 6.904 -1.872 1.00 89.31 181 THR A C 1
ATOM 1360 O O . THR A 1 181 ? 11.854 7.399 -0.769 1.00 89.31 181 THR A O 1
ATOM 1363 N N . LEU A 1 182 ? 12.421 7.663 -2.922 1.00 89.06 182 LEU A N 1
ATOM 1364 C CA . LEU A 1 182 ? 12.463 9.129 -2.877 1.00 89.06 182 LEU A CA 1
ATOM 1365 C C . LEU A 1 182 ? 11.059 9.724 -2.692 1.00 89.06 182 LEU A C 1
ATOM 1367 O O . LEU A 1 182 ? 10.877 10.647 -1.903 1.00 89.06 182 LEU A O 1
ATOM 1371 N N . GLY A 1 183 ? 10.068 9.187 -3.411 1.00 88.75 183 GLY A N 1
ATOM 1372 C CA . GLY A 1 183 ? 8.662 9.573 -3.258 1.00 88.75 183 GLY A CA 1
ATOM 1373 C C . GLY A 1 183 ? 7.965 8.869 -2.091 1.00 88.75 183 GLY A C 1
ATOM 1374 O O . GLY A 1 183 ? 6.929 9.344 -1.620 1.00 88.75 183 GLY A O 1
ATOM 1375 N N . GLY A 1 184 ? 8.542 7.760 -1.621 1.00 91.69 184 GLY A N 1
ATOM 1376 C CA . GLY A 1 184 ? 8.018 6.909 -0.559 1.00 91.69 184 GLY A CA 1
ATOM 1377 C C . GLY A 1 184 ? 8.001 5.442 -0.947 1.00 91.69 184 GLY A C 1
ATOM 1378 O O . GLY A 1 184 ? 8.832 4.997 -1.740 1.00 91.69 184 GLY A O 1
ATOM 1379 N N . LEU A 1 185 ? 7.073 4.688 -0.371 1.00 91.69 185 LEU A N 1
ATOM 1380 C CA . LEU A 1 185 ? 6.932 3.255 -0.611 1.00 91.69 185 LEU A CA 1
ATOM 1381 C C . LEU A 1 185 ? 5.488 2.794 -0.425 1.00 91.69 185 LEU A C 1
ATOM 1383 O O . LEU A 1 185 ? 4.693 3.434 0.267 1.00 91.69 185 LEU A O 1
ATOM 1387 N N . VAL A 1 186 ? 5.173 1.661 -1.039 1.00 91.81 186 VAL A N 1
ATOM 1388 C CA . VAL A 1 186 ? 3.959 0.895 -0.751 1.00 91.81 186 VAL A CA 1
ATOM 1389 C C . VAL A 1 186 ? 4.391 -0.331 0.033 1.00 91.81 186 VAL A C 1
ATOM 1391 O O . VAL A 1 186 ? 5.219 -1.085 -0.459 1.00 91.81 186 VAL A O 1
ATOM 1394 N N . ASN A 1 187 ? 3.871 -0.536 1.233 1.00 92.69 187 ASN A N 1
ATOM 1395 C CA . ASN A 1 187 ? 4.178 -1.697 2.057 1.00 92.69 187 ASN A CA 1
ATOM 1396 C C . ASN A 1 187 ? 2.944 -2.593 2.163 1.00 92.69 187 ASN A C 1
ATOM 1398 O O . ASN A 1 187 ? 1.866 -2.139 2.537 1.00 92.69 187 ASN A O 1
ATOM 1402 N N . ILE A 1 188 ? 3.098 -3.857 1.795 1.00 92.94 188 ILE A N 1
ATOM 1403 C CA . ILE A 1 188 ? 2.036 -4.858 1.770 1.00 92.94 188 ILE A CA 1
ATOM 1404 C C . ILE A 1 188 ? 2.375 -5.885 2.839 1.00 92.94 188 ILE A C 1
ATOM 1406 O O . ILE A 1 188 ? 3.437 -6.506 2.783 1.00 92.94 188 ILE A O 1
ATOM 1410 N N . THR A 1 189 ? 1.468 -6.062 3.795 1.00 92.62 189 THR A N 1
ATOM 1411 C CA . THR A 1 189 ? 1.579 -7.101 4.823 1.00 92.62 189 THR A CA 1
ATOM 1412 C C . THR A 1 189 ? 0.600 -8.219 4.503 1.00 92.62 189 THR A C 1
ATOM 1414 O O . THR A 1 189 ? -0.608 -7.980 4.401 1.00 92.62 189 THR A O 1
ATOM 1417 N N . THR A 1 190 ? 1.107 -9.435 4.322 1.00 91.75 190 THR A N 1
ATOM 1418 C CA . THR A 1 190 ? 0.270 -10.609 4.059 1.00 91.75 190 THR A CA 1
ATOM 1419 C C . THR A 1 190 ? -0.359 -11.148 5.341 1.00 91.75 190 THR A C 1
ATOM 1421 O O . THR A 1 190 ? 0.133 -10.939 6.456 1.00 91.75 190 THR A O 1
ATOM 1424 N N . SER A 1 191 ? -1.489 -11.837 5.189 1.00 89.81 191 SER A N 1
ATOM 1425 C CA . SER A 1 191 ? -2.163 -12.483 6.311 1.00 89.81 191 SER A CA 1
ATOM 1426 C C . SER A 1 191 ? -1.303 -13.624 6.838 1.00 89.81 191 SER A C 1
ATOM 1428 O O . SER A 1 191 ? -0.887 -14.520 6.102 1.00 89.81 191 SER A O 1
ATOM 1430 N N . ARG A 1 192 ? -1.040 -13.612 8.146 1.00 87.50 192 ARG A N 1
ATOM 1431 C CA . ARG A 1 192 ? -0.282 -14.685 8.794 1.00 87.50 192 ARG A CA 1
ATOM 1432 C C . ARG A 1 192 ? -1.177 -15.900 9.053 1.00 87.50 192 ARG A C 1
ATOM 1434 O O . ARG A 1 192 ? -2.350 -15.735 9.395 1.00 87.50 192 ARG A O 1
ATOM 1441 N N . PRO A 1 193 ? -0.632 -17.124 8.965 1.00 83.94 193 PRO A N 1
ATOM 1442 C CA . PRO A 1 193 ? -1.388 -18.325 9.293 1.00 83.94 193 PRO A CA 1
ATOM 1443 C C . PRO A 1 193 ? -1.799 -18.330 10.773 1.00 83.94 193 PRO A C 1
ATOM 1445 O O . PRO A 1 193 ? -1.005 -18.000 11.658 1.00 83.94 193 PRO A O 1
ATOM 1448 N N . SER A 1 194 ? -3.037 -18.748 11.048 1.00 83.81 194 SER A N 1
ATOM 1449 C CA . SER A 1 194 ? -3.524 -18.954 12.415 1.00 83.81 194 SER A CA 1
ATOM 1450 C C . SER A 1 194 ? -3.031 -20.290 12.971 1.00 83.81 194 SER A C 1
ATOM 1452 O O . SER A 1 194 ? -3.042 -21.304 12.277 1.00 83.81 194 SER A O 1
ATOM 1454 N N . ARG A 1 195 ? -2.631 -20.304 14.248 1.00 83.75 195 ARG A N 1
ATOM 1455 C CA . ARG A 1 195 ? -2.297 -21.536 14.988 1.00 83.75 195 ARG A CA 1
ATOM 1456 C C . ARG A 1 195 ? -3.501 -22.168 15.692 1.00 83.75 195 ARG A C 1
ATOM 1458 O O . ARG A 1 195 ? -3.386 -23.281 16.188 1.00 83.75 195 ARG A O 1
ATOM 1465 N N . THR A 1 196 ? -4.631 -21.466 15.751 1.00 83.75 196 THR A N 1
ATOM 1466 C CA . THR A 1 196 ? -5.783 -21.826 16.599 1.00 83.75 196 THR A CA 1
ATOM 1467 C C . THR A 1 196 ? -6.920 -22.483 15.808 1.00 83.75 196 THR A C 1
ATOM 1469 O O . THR A 1 196 ? -7.896 -22.956 16.382 1.00 83.75 196 THR A O 1
ATOM 1472 N N . GLY A 1 197 ? -6.820 -22.534 14.479 1.00 79.44 197 GLY A N 1
ATOM 1473 C CA . GLY A 1 197 ? -7.835 -23.164 13.645 1.00 79.44 197 GLY A CA 1
ATOM 1474 C C . GLY A 1 197 ? -7.533 -23.052 12.161 1.00 79.44 197 GLY A C 1
ATOM 1475 O O . GLY A 1 197 ? -6.642 -22.314 11.736 1.00 79.44 197 GLY A O 1
ATOM 1476 N N . TRP A 1 198 ? -8.307 -23.786 11.371 1.00 78.31 198 TRP A N 1
ATOM 1477 C CA . TRP A 1 198 ? -8.205 -23.756 9.917 1.00 78.31 198 TRP A CA 1
ATOM 1478 C C . TRP A 1 198 ? -8.970 -22.559 9.373 1.00 78.31 198 TRP A C 1
ATOM 1480 O O . TRP A 1 198 ? -10.132 -22.360 9.728 1.00 78.31 198 TRP A O 1
ATOM 1490 N N . VAL A 1 199 ? -8.325 -21.790 8.498 1.00 78.56 199 VAL A N 1
ATOM 1491 C CA . VAL A 1 199 ? -8.943 -20.687 7.761 1.00 78.56 199 VAL A CA 1
ATOM 1492 C C . VAL A 1 199 ? -8.760 -20.967 6.277 1.00 78.56 199 VAL A C 1
ATOM 1494 O O . VAL A 1 199 ? -7.647 -21.215 5.823 1.00 78.56 199 VAL A O 1
ATOM 1497 N N . GLY A 1 200 ? -9.859 -20.941 5.529 1.00 78.06 200 GLY A N 1
ATOM 1498 C CA . GLY A 1 200 ? -9.845 -21.082 4.077 1.00 78.06 200 GLY A CA 1
ATOM 1499 C C . GLY A 1 200 ? -10.787 -20.078 3.432 1.00 78.06 200 GLY A C 1
ATOM 1500 O O . GLY A 1 200 ? -11.820 -19.730 4.009 1.00 78.06 200 GLY A O 1
ATOM 1501 N N . ALA A 1 201 ? -10.424 -19.613 2.241 1.00 76.00 201 ALA A N 1
ATOM 1502 C CA . ALA A 1 201 ? -11.268 -18.765 1.418 1.00 76.00 201 ALA A CA 1
ATOM 1503 C C . ALA A 1 201 ? -11.194 -19.233 -0.037 1.00 76.00 201 ALA A C 1
ATOM 1505 O O . ALA A 1 201 ? -10.106 -19.431 -0.574 1.00 76.00 201 ALA A O 1
ATOM 1506 N N . CYS A 1 202 ? -12.352 -19.379 -0.675 1.00 75.75 202 CYS A N 1
ATOM 1507 C CA . CYS A 1 202 ? -12.444 -19.576 -2.118 1.00 75.75 202 CYS A CA 1
ATOM 1508 C C . CYS A 1 202 ? -13.065 -18.325 -2.743 1.00 75.75 202 CYS A C 1
ATOM 1510 O O . CYS A 1 202 ? -14.048 -17.791 -2.220 1.00 75.75 202 CYS A O 1
ATOM 1512 N N . ARG A 1 203 ? -12.472 -17.850 -3.843 1.00 70.94 203 ARG A N 1
ATOM 1513 C CA . ARG A 1 203 ? -12.970 -16.720 -4.631 1.00 70.94 203 ARG A CA 1
ATOM 1514 C C . ARG A 1 203 ? -13.316 -17.230 -6.021 1.00 70.94 203 ARG A C 1
ATOM 1516 O O . ARG A 1 203 ? -12.438 -17.738 -6.712 1.00 70.94 203 ARG A O 1
ATOM 1523 N N . PHE A 1 204 ? -14.572 -17.067 -6.415 1.00 74.81 204 PHE A N 1
ATOM 1524 C CA . PHE A 1 204 ? -15.045 -17.421 -7.749 1.00 74.81 204 PHE A CA 1
ATOM 1525 C C . PHE A 1 204 ? -15.450 -16.141 -8.477 1.00 74.81 204 PHE A C 1
ATOM 1527 O O . PHE A 1 204 ? -16.556 -15.652 -8.248 1.00 74.81 204 PHE A O 1
ATOM 1534 N N . PRO A 1 205 ? -14.552 -15.543 -9.2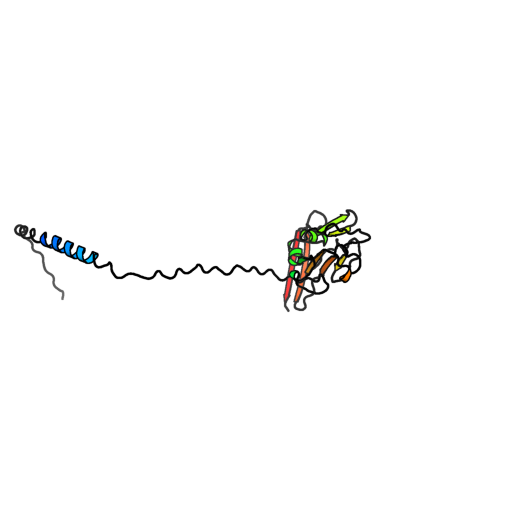79 1.00 69.31 205 PRO A N 1
ATOM 1535 C CA . PRO A 1 205 ? -14.921 -14.411 -10.112 1.00 69.31 205 PRO A CA 1
ATOM 1536 C C . PRO A 1 205 ? -15.839 -14.887 -11.246 1.00 69.31 205 PRO A C 1
ATOM 1538 O O . PRO A 1 205 ? -15.513 -15.844 -11.950 1.00 69.31 205 PRO A O 1
ATOM 1541 N N . SER A 1 206 ? -16.972 -14.214 -11.436 1.00 68.25 206 SER A N 1
ATOM 1542 C CA . SER A 1 206 ? -17.866 -14.413 -12.582 1.00 68.25 206 SER A CA 1
ATOM 1543 C C . SER A 1 206 ? -18.190 -13.066 -13.243 1.00 68.25 206 SER A C 1
ATOM 1545 O O . SER A 1 206 ? -18.423 -12.078 -12.551 1.00 68.25 206 SER A O 1
ATOM 1547 N N . GLY A 1 207 ? -18.129 -12.980 -14.577 1.00 67.81 207 GLY A N 1
ATOM 1548 C CA . GLY A 1 207 ? -18.364 -11.728 -15.311 1.00 67.81 207 GLY A CA 1
ATOM 1549 C C . GLY A 1 207 ? -17.986 -11.799 -16.795 1.00 67.81 207 GLY A C 1
ATOM 1550 O O . GLY A 1 207 ? -17.157 -12.616 -17.189 1.00 67.81 207 GLY A O 1
ATOM 1551 N N . THR A 1 208 ? -18.624 -10.963 -17.620 1.00 59.59 208 THR A N 1
ATOM 1552 C CA . THR A 1 208 ? -18.517 -10.956 -19.097 1.00 59.59 208 THR A CA 1
ATOM 1553 C C . THR A 1 208 ? -17.403 -10.074 -19.659 1.00 59.59 208 THR A C 1
ATOM 1555 O O . THR A 1 208 ? -17.078 -10.189 -20.837 1.00 59.59 208 THR A O 1
ATOM 1558 N N . THR A 1 209 ? -16.805 -9.207 -18.846 1.00 56.62 209 THR A N 1
ATOM 1559 C CA . THR A 1 209 ? -15.577 -8.482 -19.191 1.00 56.62 209 THR A CA 1
ATOM 1560 C C . THR A 1 209 ? -14.401 -9.192 -18.538 1.00 56.62 209 THR A C 1
ATOM 1562 O O . THR A 1 209 ? -14.408 -9.356 -17.319 1.00 56.62 209 THR A O 1
ATOM 1565 N N . ASP A 1 210 ? -13.453 -9.636 -19.369 1.00 44.25 210 ASP A N 1
ATOM 1566 C CA . ASP A 1 210 ? -12.151 -10.240 -19.053 1.00 44.25 210 ASP A CA 1
ATOM 1567 C C . ASP A 1 210 ? -11.732 -10.157 -17.583 1.00 44.25 210 ASP A C 1
ATOM 1569 O O . ASP A 1 210 ? -11.606 -9.044 -17.089 1.00 44.25 210 ASP A O 1
ATOM 1573 N N . PHE A 1 211 ? -11.478 -11.313 -16.944 1.00 48.22 211 PHE A N 1
ATOM 1574 C CA . PHE A 1 211 ? -10.761 -11.573 -15.671 1.00 48.22 211 PHE A CA 1
ATOM 1575 C C . PHE A 1 211 ? -10.198 -10.352 -14.912 1.00 48.22 211 PHE A C 1
ATOM 1577 O O . PHE A 1 211 ? -9.002 -10.262 -14.628 1.00 48.22 211 PHE A O 1
ATOM 1584 N N . GLY A 1 212 ? -11.063 -9.403 -14.588 1.00 47.59 212 GLY A N 1
ATOM 1585 C CA . GLY A 1 212 ? -10.699 -8.079 -14.118 1.00 47.59 212 GLY A CA 1
ATOM 1586 C C . GLY A 1 212 ? -11.312 -7.805 -12.751 1.00 47.59 212 GLY A C 1
ATOM 1587 O O . GLY A 1 212 ? -12.216 -8.533 -12.330 1.00 47.59 212 GLY A O 1
ATOM 1588 N N . PRO A 1 213 ? -10.859 -6.739 -12.065 1.00 51.41 213 PRO A N 1
ATOM 1589 C CA . PRO A 1 213 ? -11.265 -6.363 -10.702 1.00 51.41 213 PRO A CA 1
ATOM 1590 C C . PRO A 1 213 ? -12.780 -6.263 -10.456 1.00 51.41 213 PRO A C 1
ATOM 1592 O O . PRO A 1 213 ? -13.210 -6.166 -9.312 1.00 51.41 213 PRO A O 1
ATOM 1595 N N . TYR A 1 214 ? -13.596 -6.259 -11.510 1.00 47.41 214 TYR A N 1
ATOM 1596 C CA . TYR A 1 214 ? -15.032 -5.989 -11.470 1.00 47.41 214 TYR A CA 1
ATOM 1597 C C . TYR A 1 214 ? -15.912 -7.234 -11.634 1.00 47.41 214 TYR A C 1
ATOM 1599 O O . TYR A 1 214 ? -17.131 -7.106 -11.703 1.00 47.41 214 TYR A O 1
ATOM 1607 N N . ALA A 1 215 ? -15.324 -8.433 -11.705 1.00 46.78 215 ALA A N 1
ATOM 1608 C CA . ALA A 1 215 ? -16.097 -9.670 -11.695 1.00 46.78 215 ALA A CA 1
ATOM 1609 C C . ALA A 1 215 ? -16.800 -9.850 -10.340 1.00 46.78 215 ALA A C 1
ATOM 1611 O O . ALA A 1 215 ? -16.179 -9.708 -9.280 1.00 46.78 215 ALA A O 1
ATOM 1612 N N . GLU A 1 216 ? -18.087 -10.193 -10.382 1.00 46.75 216 GLU A N 1
ATOM 1613 C CA . GLU A 1 216 ? -18.882 -10.492 -9.199 1.00 46.75 216 GLU A CA 1
ATOM 1614 C C . GLU A 1 216 ? -18.272 -11.737 -8.545 1.00 46.75 216 GLU A C 1
ATOM 1616 O O . GLU A 1 216 ? -18.214 -12.821 -9.138 1.00 46.75 216 GLU A O 1
ATOM 1621 N N . ALA A 1 217 ? -17.688 -11.544 -7.363 1.00 48.88 217 ALA A N 1
ATOM 1622 C CA . ALA A 1 217 ? -16.909 -12.561 -6.681 1.00 48.88 217 ALA A CA 1
ATOM 1623 C C . ALA A 1 217 ? -17.706 -13.111 -5.503 1.00 48.88 217 ALA A C 1
ATOM 1625 O O . ALA A 1 217 ? -17.760 -12.505 -4.431 1.00 48.88 217 ALA A O 1
ATOM 1626 N N . HIS A 1 218 ? -18.272 -14.304 -5.671 1.00 51.25 218 HIS A N 1
ATOM 1627 C CA . HIS A 1 218 ? -18.830 -15.031 -4.539 1.00 51.25 218 HIS A CA 1
ATOM 1628 C C . HIS A 1 218 ? -17.681 -15.568 -3.681 1.00 51.25 218 HIS A C 1
ATOM 1630 O O . HIS A 1 218 ? -16.788 -16.275 -4.167 1.00 51.25 218 HIS A O 1
ATOM 1636 N N . ARG A 1 219 ? -17.686 -15.193 -2.398 1.00 51.97 219 ARG A N 1
ATOM 1637 C CA . ARG A 1 219 ? -16.674 -15.596 -1.422 1.00 51.97 219 ARG A CA 1
ATOM 1638 C C . ARG A 1 219 ? -17.324 -16.406 -0.318 1.00 51.97 219 ARG A C 1
ATOM 1640 O O . ARG A 1 219 ? -18.287 -15.958 0.297 1.00 51.97 219 ARG A O 1
ATOM 1647 N N . VAL A 1 220 ? -16.736 -17.558 -0.018 1.00 57.59 220 VAL A N 1
ATOM 1648 C CA . VAL A 1 220 ? -17.093 -18.327 1.173 1.00 57.59 220 VAL A CA 1
ATOM 1649 C C . VAL A 1 220 ? -15.852 -18.500 2.036 1.00 57.59 220 VAL A C 1
ATOM 1651 O O . VAL A 1 220 ? -14.789 -18.884 1.539 1.00 57.59 220 VAL A O 1
ATOM 1654 N N . ARG A 1 221 ? -15.981 -18.142 3.319 1.00 53.62 221 ARG A N 1
ATOM 1655 C CA . ARG A 1 221 ? -14.938 -18.293 4.334 1.00 53.62 221 ARG A CA 1
ATOM 1656 C C . ARG A 1 221 ? -15.437 -19.256 5.395 1.00 53.62 221 ARG A C 1
ATOM 1658 O O . ARG A 1 221 ? -16.545 -19.102 5.898 1.00 53.62 221 ARG A O 1
ATOM 1665 N N . TRP A 1 222 ? -14.595 -20.205 5.758 1.00 62.62 222 TRP A N 1
ATOM 1666 C CA . TRP A 1 222 ? -14.871 -21.170 6.814 1.00 62.62 222 TRP A CA 1
ATOM 1667 C C . TRP A 1 222 ? -13.767 -21.082 7.855 1.00 62.62 222 TRP A C 1
ATOM 1669 O O . TRP A 1 222 ? -12.586 -20.959 7.517 1.00 62.62 222 TRP A O 1
ATOM 1679 N N . TRP A 1 223 ? -14.171 -21.150 9.117 1.00 56.25 223 TRP A N 1
ATOM 1680 C CA . TRP A 1 223 ? -13.284 -21.320 10.253 1.00 56.25 223 TRP A CA 1
ATOM 1681 C C . TRP A 1 223 ? -13.786 -22.503 11.074 1.00 56.25 223 TRP A C 1
ATOM 1683 O O . TRP A 1 223 ? -14.976 -22.607 11.372 1.00 56.25 223 TRP A O 1
ATOM 1693 N N . ARG A 1 224 ? -12.882 -23.415 11.429 1.00 37.88 224 ARG A N 1
ATOM 1694 C CA . ARG A 1 224 ? -13.163 -24.472 12.405 1.00 37.88 224 ARG A CA 1
ATOM 1695 C C . ARG A 1 224 ? -12.144 -24.336 13.524 1.00 37.88 224 ARG A C 1
ATOM 1697 O O . ARG A 1 224 ? -10.949 -24.520 13.290 1.00 37.88 224 ARG A O 1
ATOM 1704 N N . THR A 1 225 ? -12.616 -23.957 14.705 1.00 43.88 225 THR A N 1
ATOM 1705 C CA . THR A 1 225 ? -11.837 -24.020 15.945 1.00 43.88 225 THR A CA 1
ATOM 1706 C C . THR A 1 225 ? -11.666 -25.483 16.338 1.00 43.88 225 THR A C 1
ATOM 1708 O O . THR A 1 225 ? -12.634 -26.247 16.268 1.00 43.88 225 THR A O 1
ATOM 1711 N N . GLY A 1 226 ? -10.430 -25.867 16.660 1.00 42.53 226 GLY A N 1
ATOM 1712 C CA . GLY A 1 226 ? -10.103 -27.168 17.248 1.00 42.53 226 GLY A CA 1
ATOM 1713 C C . GLY A 1 226 ? -10.286 -27.155 18.754 1.00 42.53 226 GLY A C 1
ATOM 1714 O O . GLY A 1 226 ? -10.063 -26.076 19.347 1.00 42.53 226 GLY A O 1
#